Protein AF-A0A0D3IXL4-F1 (afdb_monomer_lite)

Foldseek 3Di:
DDDDDPPQPPDDDDPVVCVVDPAPDDCSVCVVSVHHDDDVVVVVVVVVVVVVVVVVVVVVVVVVVVVVVVVVVVVDVVCDPPVPPDDPVVVVVVPDDPDDDDPPDDDDPPPPPPDPPPDPPDPPPPDDDPVVVVVVVVVVVVVVVVVVVVPPDPAPPPDDDDDPVVVVVVVVVVVVVVVVVCVVPDPPPPPDPPPDD

Radius of gyration: 43.75 Å; chains: 1; bounding box: 107×46×116 Å

Organism: Emiliania huxleyi (strain CCMP1516) (NCBI:txid280463)

pLDDT: mean 76.92, std 14.67, range [46.03, 97.19]

Secondary structure (DSSP, 8-state):
-PPP-------PPPHHHHHHS---SHHHHHHHTTPPPP-HHHHHHHHHHHHHHHHHHHHHHHHHHHHHHHHHHHHHHHHTTTTT---HHHHHHHTS-------------------S--PPPPPPTTPPPHHHHHHHHHHHHHHHHHHHHHSPPSS-TT--PPPHHHHHHHHHHHHHHHHHHHHHS-S----------

Structure (mmCIF, N/CA/C/O backbone):
data_AF-A0A0D3IXL4-F1
#
_entry.id   AF-A0A0D3IXL4-F1
#
loop_
_atom_site.group_PDB
_atom_site.id
_atom_site.type_symbol
_atom_site.label_atom_id
_atom_site.label_alt_id
_atom_site.label_comp_id
_atom_site.label_asym_id
_atom_site.label_entity_id
_atom_site.label_seq_id
_atom_site.pdbx_PDB_ins_code
_atom_site.Cartn_x
_atom_site.Cartn_y
_atom_site.Cartn_z
_atom_site.occupancy
_atom_site.B_iso_or_equiv
_atom_site.auth_seq_id
_atom_site.auth_comp_id
_atom_site.auth_asym_id
_atom_site.auth_atom_id
_atom_site.pdbx_PDB_model_num
ATOM 1 N N . MET A 1 1 ? -9.742 -15.040 -13.542 1.00 46.03 1 MET A N 1
ATOM 2 C CA . MET A 1 1 ? -9.905 -14.438 -14.883 1.00 46.03 1 MET A CA 1
ATOM 3 C C . MET A 1 1 ? -8.564 -13.855 -15.311 1.00 46.03 1 MET A C 1
ATOM 5 O O . MET A 1 1 ? -8.148 -12.876 -14.697 1.00 46.03 1 MET A O 1
ATOM 9 N N . PRO A 1 2 ? -7.840 -14.464 -16.263 1.00 52.09 2 PRO A N 1
ATOM 10 C CA . PRO A 1 2 ? -6.589 -13.895 -16.757 1.00 52.09 2 PRO A CA 1
ATOM 11 C C . PRO A 1 2 ? -6.892 -12.631 -17.578 1.00 52.09 2 PRO A C 1
ATOM 13 O O . PRO A 1 2 ? -7.763 -12.638 -18.445 1.00 52.09 2 PRO A O 1
ATOM 16 N N . ARG A 1 3 ? -6.217 -11.517 -17.266 1.00 50.81 3 ARG A N 1
ATOM 17 C CA . ARG A 1 3 ? -6.316 -10.267 -18.036 1.00 50.81 3 ARG A CA 1
ATOM 18 C C . ARG A 1 3 ? -5.646 -10.473 -19.394 1.00 50.81 3 ARG A C 1
ATOM 20 O O . ARG A 1 3 ? -4.463 -10.793 -19.438 1.00 50.81 3 ARG A O 1
ATOM 27 N N . ALA A 1 4 ? -6.394 -10.266 -20.475 1.00 51.97 4 ALA A N 1
ATOM 28 C CA . ALA A 1 4 ? -5.860 -10.259 -21.831 1.00 51.97 4 ALA A CA 1
ATOM 29 C C . ALA A 1 4 ? -4.742 -9.208 -21.953 1.00 51.97 4 ALA A C 1
ATOM 31 O O . ALA A 1 4 ? -4.947 -8.035 -21.631 1.00 51.97 4 ALA A O 1
ATOM 32 N N . ALA A 1 5 ? -3.558 -9.638 -22.390 1.00 52.84 5 ALA A N 1
ATOM 33 C CA . ALA A 1 5 ? -2.452 -8.751 -22.717 1.00 52.84 5 ALA A CA 1
ATOM 34 C C . ALA A 1 5 ? -2.815 -7.974 -23.990 1.00 52.84 5 ALA A C 1
ATOM 36 O O . ALA A 1 5 ? -2.829 -8.526 -25.087 1.00 52.84 5 ALA A O 1
ATOM 37 N N . VAL A 1 6 ? -3.160 -6.696 -23.836 1.00 57.69 6 VAL A N 1
ATOM 38 C CA . VAL A 1 6 ? -3.391 -5.791 -24.966 1.00 57.69 6 VAL A CA 1
ATOM 39 C C . VAL A 1 6 ? -2.024 -5.437 -25.550 1.00 57.69 6 VAL A C 1
ATOM 41 O O . VAL A 1 6 ? -1.299 -4.620 -24.984 1.00 57.69 6 VAL A O 1
ATOM 44 N N . SER A 1 7 ? -1.648 -6.074 -26.659 1.00 54.53 7 SER A N 1
ATOM 45 C CA . SER A 1 7 ? -0.479 -5.688 -27.450 1.00 54.53 7 SER A CA 1
ATOM 46 C C . SER A 1 7 ? -0.775 -4.363 -28.156 1.00 54.53 7 SER A C 1
ATOM 48 O O . SER A 1 7 ? -1.512 -4.326 -29.141 1.00 54.53 7 SER A O 1
ATOM 50 N N . VAL A 1 8 ? -0.241 -3.260 -27.633 1.00 61.16 8 VAL A N 1
ATOM 51 C CA . VAL A 1 8 ? -0.328 -1.947 -28.285 1.00 61.16 8 VAL A CA 1
ATOM 52 C C . VAL A 1 8 ? 0.747 -1.883 -29.380 1.00 61.16 8 VAL A C 1
ATOM 54 O O . VAL A 1 8 ? 1.924 -2.049 -29.054 1.00 61.16 8 VAL A O 1
ATOM 57 N N . PRO A 1 9 ? 0.401 -1.647 -30.660 1.00 49.78 9 PRO A N 1
ATOM 58 C CA . PRO A 1 9 ? 1.399 -1.461 -31.707 1.00 49.78 9 PRO A CA 1
ATOM 59 C C . PRO A 1 9 ? 2.135 -0.135 -31.476 1.00 49.78 9 PRO A C 1
ATOM 61 O O . PRO A 1 9 ? 1.541 0.943 -31.508 1.00 49.78 9 PRO A O 1
ATOM 64 N N . ALA A 1 10 ? 3.440 -0.208 -31.220 1.00 57.91 10 ALA A N 1
ATOM 65 C CA . ALA A 1 10 ? 4.290 0.957 -31.007 1.00 57.91 10 ALA A CA 1
ATOM 66 C C . ALA A 1 10 ? 4.659 1.626 -32.344 1.00 57.91 10 ALA A C 1
ATOM 68 O O . ALA A 1 10 ? 5.799 1.557 -32.792 1.00 57.91 10 ALA A O 1
ATOM 69 N N . SER A 1 11 ? 3.696 2.295 -32.983 1.00 65.56 11 SER A N 1
ATOM 70 C CA . SER A 1 11 ? 3.993 3.280 -34.028 1.00 65.56 11 SER A CA 1
ATOM 71 C C . SER A 1 11 ? 4.287 4.617 -33.351 1.00 65.56 11 SER A C 1
ATOM 73 O O . SER A 1 11 ? 3.383 5.246 -32.799 1.00 65.56 11 SER A O 1
ATOM 75 N N . ARG A 1 12 ? 5.554 5.048 -33.341 1.00 63.22 12 ARG A N 1
ATOM 76 C CA . ARG A 1 12 ? 5.919 6.391 -32.862 1.00 63.22 12 ARG A CA 1
ATOM 77 C C . ARG A 1 12 ? 5.308 7.443 -33.806 1.00 63.22 12 ARG A C 1
ATOM 79 O O . ARG A 1 12 ? 5.353 7.230 -35.019 1.00 63.22 12 ARG A O 1
ATOM 86 N N . PRO A 1 13 ? 4.713 8.537 -33.294 1.00 63.00 13 PRO A N 1
ATOM 87 C CA . PRO A 1 13 ? 4.204 9.606 -34.149 1.00 63.00 13 PRO A CA 1
ATOM 88 C C . PRO A 1 13 ? 5.361 10.275 -34.902 1.00 63.00 13 PRO A C 1
ATOM 90 O O . PRO A 1 13 ? 6.489 10.319 -34.412 1.00 63.00 13 PRO A O 1
ATOM 93 N N . SER A 1 14 ? 5.092 10.778 -36.107 1.00 72.69 14 SER A N 1
ATOM 94 C CA . SER A 1 14 ? 6.103 11.503 -36.877 1.00 72.69 14 SER A CA 1
ATOM 95 C C . SER A 1 14 ? 6.484 12.802 -36.158 1.00 72.69 14 SER A C 1
ATOM 97 O O . SER A 1 14 ? 5.644 13.451 -35.533 1.00 72.69 14 SER A O 1
ATOM 99 N N . THR A 1 15 ? 7.746 13.218 -36.271 1.00 75.38 15 THR A N 1
ATOM 100 C CA . THR A 1 15 ? 8.293 14.430 -35.628 1.00 75.38 15 THR A CA 1
ATOM 101 C C . THR A 1 15 ? 7.484 15.694 -35.958 1.00 75.38 15 THR A C 1
ATOM 103 O O . THR A 1 15 ? 7.353 16.595 -35.134 1.00 75.38 15 THR A O 1
ATOM 106 N N . ALA A 1 16 ? 6.859 15.743 -37.140 1.00 73.56 16 ALA A N 1
ATOM 107 C CA . ALA A 1 16 ? 5.961 16.827 -37.541 1.00 73.56 16 ALA A CA 1
ATOM 108 C C . ALA A 1 16 ? 4.680 16.895 -36.685 1.00 73.56 16 ALA A C 1
ATOM 110 O O . ALA A 1 16 ? 4.184 17.975 -36.377 1.00 73.56 16 ALA A O 1
ATOM 111 N N . GLN A 1 17 ? 4.151 15.748 -36.262 1.00 71.50 17 GLN A N 1
ATOM 112 C CA . GLN A 1 17 ? 2.925 15.656 -35.470 1.00 71.50 17 GLN A CA 1
ATOM 113 C C . GLN A 1 17 ? 3.146 16.084 -34.011 1.00 71.50 17 GLN A C 1
ATOM 115 O O . GLN A 1 17 ? 2.238 16.629 -33.381 1.00 71.50 17 GLN A O 1
ATOM 120 N N . GLU A 1 18 ? 4.361 15.889 -33.491 1.00 78.94 18 GLU A N 1
ATOM 121 C CA . GLU A 1 18 ? 4.779 16.374 -32.169 1.00 78.94 18 GLU A CA 1
ATOM 122 C C . GLU A 1 18 ? 4.921 17.901 -32.122 1.00 78.94 18 GLU A C 1
ATOM 124 O O . GLU A 1 18 ? 4.600 18.511 -31.103 1.00 78.94 18 GLU A O 1
ATOM 129 N N . LEU A 1 19 ? 5.334 18.521 -33.232 1.00 79.25 19 LEU A N 1
ATOM 130 C CA . LEU A 1 19 ? 5.440 19.977 -33.361 1.00 79.25 19 LEU A CA 1
ATOM 131 C C . LEU A 1 19 ? 4.068 20.658 -33.469 1.00 79.25 19 LEU A C 1
ATOM 133 O O . LEU A 1 19 ? 3.862 21.713 -32.875 1.00 79.25 19 LEU A O 1
ATOM 137 N N . ILE A 1 20 ? 3.122 20.056 -34.199 1.00 83.69 20 ILE A N 1
ATOM 138 C CA . ILE A 1 20 ? 1.768 20.613 -34.392 1.00 83.69 20 ILE A CA 1
ATOM 139 C C . ILE A 1 20 ? 0.922 20.466 -33.121 1.00 83.69 20 ILE A C 1
ATOM 141 O O . ILE A 1 20 ? 0.133 21.349 -32.786 1.00 83.69 20 ILE A O 1
ATOM 145 N N . TYR A 1 21 ? 1.102 19.366 -32.389 1.00 79.62 21 TYR A N 1
ATOM 146 C CA . TYR A 1 21 ? 0.447 19.143 -31.109 1.00 79.62 21 TYR A CA 1
ATOM 147 C C . TYR A 1 21 ? 1.516 18.790 -30.071 1.00 79.62 21 TYR A C 1
ATOM 149 O O . TYR A 1 21 ? 1.865 17.616 -29.939 1.00 79.62 21 TYR A O 1
ATOM 157 N N . PRO A 1 22 ? 2.019 19.735 -29.270 1.00 83.31 22 PRO A N 1
ATOM 158 C CA . PRO A 1 22 ? 2.878 19.397 -28.139 1.00 83.31 22 PRO A CA 1
ATOM 159 C C . PRO A 1 22 ? 2.073 18.673 -27.043 1.00 83.31 22 PRO A C 1
ATOM 161 O O . PRO A 1 22 ? 0.889 18.941 -26.841 1.00 83.31 22 PRO A O 1
ATOM 164 N N . THR A 1 23 ? 2.671 17.691 -26.360 1.00 85.19 23 THR A N 1
ATOM 165 C CA . THR A 1 23 ? 2.050 17.050 -25.182 1.00 85.19 23 THR A CA 1
ATOM 166 C C . THR A 1 23 ? 2.327 17.864 -23.930 1.00 85.19 23 THR A C 1
ATOM 168 O O . THR A 1 23 ? 3.490 18.108 -23.606 1.00 85.19 23 THR A O 1
ATOM 171 N N . HIS A 1 24 ? 1.296 18.183 -23.151 1.00 82.69 24 HIS A N 1
ATOM 172 C CA . HIS A 1 24 ? 1.450 18.836 -21.856 1.00 82.69 24 HIS A CA 1
ATOM 173 C C . HIS A 1 24 ? 1.465 17.775 -20.745 1.00 82.69 24 HIS A C 1
ATOM 175 O O . HIS A 1 24 ? 0.537 17.609 -19.954 1.00 82.69 24 HIS A O 1
ATOM 181 N N . GLY A 1 25 ? 2.561 17.012 -20.707 1.00 86.25 25 GLY A N 1
ATOM 182 C CA . GLY A 1 25 ? 2.857 16.040 -19.655 1.00 86.25 25 GLY A CA 1
ATOM 183 C C . GLY A 1 25 ? 2.372 14.608 -19.912 1.00 86.25 25 GLY A C 1
ATOM 184 O O . GLY A 1 25 ? 1.773 14.269 -20.932 1.00 86.25 25 GLY A O 1
ATOM 185 N N . CYS A 1 26 ? 2.646 13.727 -18.947 1.00 81.62 26 CYS A N 1
ATOM 186 C CA . CYS A 1 26 ? 2.542 12.273 -19.119 1.00 81.62 26 CYS A CA 1
ATOM 187 C C . CYS A 1 26 ? 1.110 11.779 -19.394 1.00 81.62 26 CYS A C 1
ATOM 189 O O . CYS A 1 26 ? 0.916 10.769 -20.068 1.00 81.62 26 CYS A O 1
ATOM 191 N N . ARG A 1 27 ? 0.087 12.487 -18.892 1.00 83.69 27 ARG A N 1
ATOM 192 C CA . ARG A 1 27 ? -1.325 12.135 -19.136 1.00 83.69 27 ARG A CA 1
ATOM 193 C C . ARG A 1 27 ? -1.711 12.336 -20.603 1.00 83.69 27 ARG A C 1
ATOM 195 O O . ARG A 1 27 ? -2.553 11.595 -21.101 1.00 83.69 27 ARG A O 1
ATOM 202 N N . ASP A 1 28 ? -1.101 13.295 -21.291 1.00 86.31 28 ASP A N 1
ATOM 203 C CA . ASP A 1 28 ? -1.360 13.562 -22.709 1.00 86.31 28 ASP A CA 1
ATOM 204 C C . ASP A 1 28 ? -0.697 12.526 -23.601 1.00 86.31 28 ASP A C 1
ATOM 206 O O . ASP A 1 28 ? -1.315 12.055 -24.553 1.00 86.31 28 ASP A O 1
ATOM 210 N N . VAL A 1 29 ? 0.512 12.101 -23.229 1.00 85.12 29 VAL A N 1
ATOM 211 C CA . VAL A 1 29 ? 1.214 10.984 -23.869 1.00 85.12 29 VAL A CA 1
ATOM 212 C C . VAL A 1 29 ? 0.356 9.716 -23.790 1.00 85.12 29 VAL A C 1
ATOM 214 O O . VAL A 1 29 ? 0.068 9.098 -24.811 1.00 85.12 29 VAL A O 1
ATOM 217 N N . LEU A 1 30 ? -0.166 9.380 -22.603 1.00 85.12 30 LEU A N 1
ATOM 218 C CA . LEU A 1 30 ? -1.063 8.230 -22.425 1.00 85.12 30 LEU A CA 1
ATOM 219 C C . LEU A 1 30 ? -2.330 8.340 -23.285 1.00 85.12 30 LEU A C 1
ATOM 221 O O . LEU A 1 30 ? -2.682 7.380 -23.968 1.00 85.12 30 LEU A O 1
ATOM 225 N N . ARG A 1 31 ? -2.977 9.516 -23.311 1.00 86.88 31 ARG A N 1
ATOM 226 C CA . ARG A 1 31 ? -4.171 9.756 -24.139 1.00 86.88 31 ARG A CA 1
ATOM 227 C C . ARG A 1 31 ? -3.896 9.567 -25.631 1.00 86.88 31 ARG A C 1
ATOM 229 O O . ARG A 1 31 ? -4.727 8.977 -26.313 1.00 86.88 31 ARG A O 1
ATOM 236 N N . ARG A 1 32 ? -2.737 10.013 -26.127 1.00 84.31 32 ARG A N 1
ATOM 237 C CA . ARG A 1 32 ? -2.321 9.812 -27.528 1.00 84.31 32 ARG A CA 1
ATOM 238 C C . ARG A 1 32 ? -2.085 8.354 -27.875 1.00 84.31 32 ARG A C 1
ATOM 240 O O . ARG A 1 32 ? -2.456 7.928 -28.960 1.00 84.31 32 ARG A O 1
ATOM 247 N N . HIS A 1 33 ? -1.549 7.580 -26.938 1.00 83.69 33 HIS A N 1
ATOM 248 C CA . HIS A 1 33 ? -1.428 6.129 -27.082 1.00 83.69 33 HIS A CA 1
ATOM 249 C C . HIS A 1 33 ? -2.765 5.384 -26.903 1.00 83.69 33 HIS A C 1
ATOM 251 O O . HIS A 1 33 ? -2.777 4.158 -26.832 1.00 83.69 33 HIS A O 1
ATOM 257 N N . GLY A 1 34 ? -3.896 6.095 -26.796 1.00 85.44 34 GLY A N 1
ATOM 258 C CA . GLY A 1 34 ? -5.218 5.500 -26.587 1.00 85.44 34 GLY A CA 1
ATOM 259 C C . GLY A 1 34 ? -5.434 4.948 -25.174 1.00 85.44 34 GLY A C 1
ATOM 260 O O . GLY A 1 34 ? -6.455 4.317 -24.898 1.00 85.44 34 GLY A O 1
ATOM 261 N N . ILE A 1 35 ? -4.501 5.196 -24.253 1.00 85.50 35 ILE A N 1
ATOM 262 C CA . ILE A 1 35 ? -4.560 4.727 -22.871 1.00 85.50 35 ILE A CA 1
ATOM 263 C C . ILE A 1 35 ? -5.264 5.787 -22.027 1.00 85.50 35 ILE A C 1
ATOM 265 O O . ILE A 1 35 ? -4.821 6.931 -21.912 1.00 85.50 35 ILE A O 1
ATOM 269 N N . LYS A 1 36 ? -6.369 5.404 -21.384 1.00 87.62 36 LYS A N 1
ATOM 270 C CA . LYS A 1 36 ? -7.086 6.285 -20.454 1.00 87.62 36 LYS A CA 1
ATOM 271 C C . LYS A 1 36 ? -6.235 6.501 -19.193 1.00 87.62 36 LYS A C 1
ATOM 273 O O . LYS A 1 36 ? -5.966 5.522 -18.493 1.00 87.62 36 LYS A O 1
ATOM 278 N N . PRO A 1 37 ? -5.825 7.744 -18.864 1.00 89.25 37 PRO A N 1
ATOM 279 C CA . PRO A 1 37 ? -5.061 8.010 -17.652 1.00 89.25 37 PRO A CA 1
ATOM 280 C C . PRO A 1 37 ? -5.861 7.616 -16.414 1.00 89.25 37 PRO A C 1
ATOM 282 O O . PRO A 1 37 ? -7.048 7.926 -16.302 1.00 89.25 37 PRO A O 1
ATOM 285 N N . HIS A 1 38 ? -5.201 6.955 -15.473 1.00 87.44 38 HIS A N 1
ATOM 286 C CA . HIS A 1 38 ? -5.849 6.476 -14.264 1.00 87.44 38 HIS A CA 1
ATOM 287 C C . HIS A 1 38 ? -6.284 7.640 -13.349 1.00 87.44 38 HIS A C 1
ATOM 289 O O . HIS A 1 38 ? -5.574 8.644 -13.193 1.00 87.44 38 HIS A O 1
ATOM 295 N N . ASP A 1 39 ? -7.483 7.530 -12.773 1.00 90.25 39 ASP A N 1
ATOM 296 C CA . ASP A 1 39 ? -8.093 8.553 -11.919 1.00 90.25 39 ASP A CA 1
ATOM 297 C C . ASP A 1 39 ? -7.974 8.168 -10.441 1.00 90.25 39 ASP A C 1
ATOM 299 O O . ASP A 1 39 ? -8.875 7.582 -9.839 1.00 90.25 39 ASP A O 1
ATO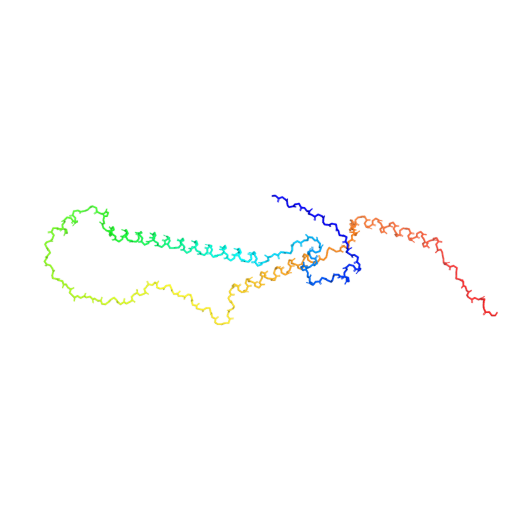M 303 N N . HIS A 1 40 ? -6.849 8.552 -9.844 1.00 89.75 40 HIS A N 1
ATOM 304 C CA . HIS A 1 40 ? -6.593 8.335 -8.424 1.00 89.75 40 HIS A CA 1
ATOM 305 C C . HIS A 1 40 ? -7.600 9.057 -7.515 1.00 89.75 40 HIS A C 1
ATOM 307 O O . HIS A 1 40 ? -7.859 8.593 -6.410 1.00 89.75 40 HIS A O 1
ATOM 313 N N . ALA A 1 41 ? -8.208 10.169 -7.947 1.00 90.12 41 ALA A N 1
ATOM 314 C CA . ALA A 1 41 ? -9.183 10.888 -7.128 1.00 90.12 41 ALA A CA 1
ATOM 315 C C . ALA A 1 41 ? -10.495 10.102 -6.998 1.00 90.12 41 ALA A C 1
ATOM 317 O O . ALA A 1 41 ? -11.174 10.168 -5.969 1.00 90.12 41 ALA A O 1
ATOM 318 N N . ARG A 1 42 ? -10.872 9.337 -8.027 1.00 92.12 42 ARG A N 1
ATOM 319 C CA . ARG A 1 42 ? -11.991 8.393 -7.944 1.00 92.12 42 ARG A CA 1
ATOM 320 C C . ARG A 1 42 ? -11.688 7.250 -6.978 1.00 92.12 42 ARG A C 1
ATOM 322 O O . ARG A 1 42 ? -12.523 6.968 -6.120 1.00 92.12 42 ARG A O 1
ATOM 329 N N . ASP A 1 43 ? -10.510 6.648 -7.073 1.00 92.12 43 ASP A N 1
ATOM 330 C CA . ASP A 1 43 ? -10.140 5.509 -6.227 1.00 92.12 43 ASP A CA 1
ATOM 331 C C . ASP A 1 43 ? -9.940 5.912 -4.765 1.00 92.12 43 ASP A C 1
ATOM 333 O O . ASP A 1 43 ? -10.463 5.251 -3.871 1.00 92.12 43 ASP A O 1
ATOM 337 N N . ASN A 1 44 ? -9.328 7.069 -4.511 1.00 93.50 44 ASN A N 1
ATOM 338 C CA . ASN A 1 44 ? -9.206 7.628 -3.166 1.00 93.50 44 ASN A CA 1
ATOM 339 C C . ASN A 1 44 ? -10.581 7.857 -2.525 1.00 93.50 44 ASN A C 1
ATOM 341 O O . ASN A 1 44 ? -10.787 7.510 -1.366 1.00 93.50 44 ASN A O 1
ATOM 345 N N . ARG A 1 45 ? -11.556 8.391 -3.277 1.00 96.56 45 ARG A N 1
ATOM 346 C CA . ARG A 1 45 ? -12.933 8.567 -2.781 1.00 96.56 45 ARG A CA 1
ATOM 347 C C . ARG A 1 45 ? -13.602 7.238 -2.440 1.00 96.56 45 ARG A C 1
ATOM 349 O O . ARG A 1 45 ? -14.335 7.178 -1.457 1.00 96.56 45 ARG A O 1
ATOM 356 N N . ARG A 1 46 ? -13.374 6.186 -3.232 1.00 95.19 46 ARG A N 1
ATOM 357 C CA . ARG A 1 46 ? -13.900 4.842 -2.938 1.00 95.19 46 ARG A CA 1
ATOM 358 C C . ARG A 1 46 ? -13.275 4.275 -1.671 1.00 95.19 46 ARG A C 1
ATOM 360 O O . ARG A 1 46 ? -14.003 3.898 -0.763 1.00 95.19 46 ARG A O 1
ATOM 367 N N . HIS A 1 47 ? -11.953 4.335 -1.577 1.00 93.38 47 HIS A N 1
ATOM 368 C CA . HIS A 1 47 ? -11.212 3.847 -0.423 1.00 93.38 47 HIS A CA 1
ATOM 369 C C . HIS A 1 47 ? -11.611 4.565 0.877 1.00 93.38 47 HIS A C 1
ATOM 371 O O . HIS A 1 47 ? -11.819 3.931 1.907 1.00 93.38 47 HIS A O 1
ATOM 377 N N . ILE A 1 48 ? -11.800 5.889 0.835 1.00 93.94 48 ILE A N 1
ATOM 378 C CA . ILE A 1 48 ? -12.270 6.658 1.998 1.00 93.94 48 ILE A CA 1
ATOM 379 C C . ILE A 1 48 ? -13.671 6.206 2.431 1.00 93.94 48 ILE A C 1
ATOM 381 O O . ILE A 1 48 ? -13.906 6.042 3.626 1.00 93.94 48 ILE A O 1
ATOM 385 N N . LYS A 1 49 ? -14.593 5.979 1.487 1.00 97.19 49 LYS A N 1
ATOM 386 C CA . LYS A 1 49 ? -15.940 5.479 1.804 1.00 97.19 49 LYS A CA 1
ATOM 387 C C . LYS A 1 49 ? -15.897 4.090 2.438 1.00 97.19 49 LYS A C 1
ATOM 389 O O . LYS A 1 49 ? -16.578 3.865 3.431 1.00 97.19 49 LYS A O 1
ATOM 394 N N . GLU A 1 50 ? -15.076 3.193 1.901 1.00 96.50 50 GLU A N 1
ATOM 395 C CA . GLU A 1 50 ? -14.888 1.841 2.442 1.00 96.50 50 GLU A CA 1
ATOM 396 C C . GLU A 1 50 ? -14.333 1.887 3.873 1.00 96.50 50 GLU A C 1
ATOM 398 O O . GLU A 1 50 ? -14.857 1.219 4.762 1.00 96.50 50 GLU A O 1
ATOM 403 N N . LEU A 1 51 ? -13.341 2.741 4.138 1.00 95.12 51 LEU A N 1
ATOM 404 C CA . LEU A 1 51 ? -12.818 2.945 5.492 1.00 95.12 51 LEU A CA 1
ATOM 405 C C . LEU A 1 51 ? -13.871 3.516 6.446 1.00 95.12 51 LEU A C 1
ATOM 407 O O . LEU A 1 51 ? -13.981 3.061 7.584 1.00 95.12 51 LEU A O 1
ATOM 411 N N . GLN A 1 52 ? -14.656 4.499 6.002 1.00 95.94 52 GLN A N 1
ATOM 412 C CA . GLN A 1 52 ? -15.740 5.065 6.808 1.00 95.94 52 GLN A CA 1
ATOM 413 C C . GLN A 1 52 ? -16.791 4.008 7.148 1.00 95.94 52 GLN A C 1
ATOM 415 O O . GLN A 1 52 ? -17.216 3.931 8.300 1.00 95.94 52 GLN A O 1
ATOM 420 N N . GLN A 1 53 ? -17.143 3.159 6.181 1.00 96.69 53 GLN A N 1
ATOM 421 C CA . GLN A 1 53 ? -18.070 2.052 6.375 1.00 96.69 53 GLN A CA 1
ATOM 422 C C . GLN A 1 53 ? -17.525 1.024 7.378 1.00 96.69 53 GLN A C 1
ATOM 424 O O . GLN A 1 53 ? -18.216 0.665 8.330 1.00 96.69 53 GLN A O 1
ATOM 429 N N . GLN A 1 54 ? -16.258 0.624 7.253 1.00 93.75 54 GLN A N 1
ATOM 430 C CA . GLN A 1 54 ? -15.628 -0.287 8.214 1.00 93.75 54 GLN A CA 1
ATOM 431 C C . GLN A 1 54 ? -15.585 0.305 9.628 1.00 93.75 54 GLN A C 1
ATOM 433 O O . GLN A 1 54 ? -15.791 -0.404 10.614 1.00 93.75 54 GLN A O 1
ATOM 438 N N . VAL A 1 55 ? -15.332 1.610 9.757 1.00 96.69 55 VAL A N 1
ATOM 439 C CA . VAL A 1 55 ? -15.367 2.295 11.055 1.00 96.69 55 VAL A CA 1
ATOM 440 C C . VAL A 1 55 ? -16.786 2.321 11.620 1.00 96.69 55 VAL A C 1
ATOM 442 O O . VAL A 1 55 ? -16.950 2.066 12.814 1.00 96.69 55 VAL A O 1
ATOM 445 N N . SER A 1 56 ? -17.809 2.596 10.803 1.00 95.06 56 SER A N 1
ATOM 446 C CA . SER A 1 56 ? -19.200 2.572 11.268 1.00 95.06 56 SER A CA 1
ATOM 447 C C . SER A 1 56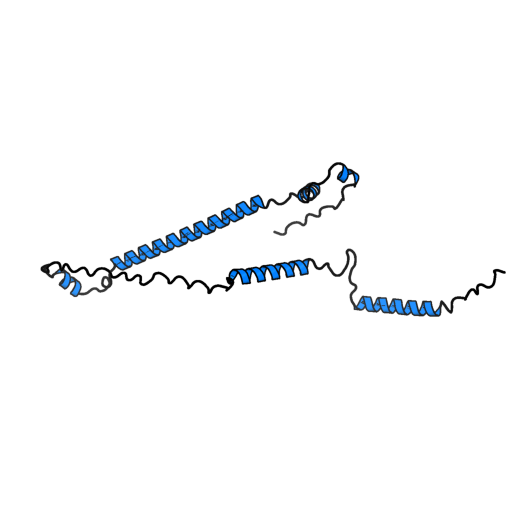 ? -19.642 1.173 11.685 1.00 95.06 56 SER A C 1
ATOM 449 O O . SER A 1 56 ? -20.261 1.027 12.733 1.00 95.06 56 SER A O 1
ATOM 451 N N . GLU A 1 57 ? -19.259 0.142 10.934 1.00 94.31 57 GLU A N 1
ATOM 452 C CA . GLU A 1 57 ? -19.572 -1.254 11.250 1.00 94.31 57 GLU A CA 1
ATOM 453 C C . GLU A 1 57 ? -18.880 -1.696 12.542 1.00 94.31 57 GLU A C 1
ATOM 455 O O . GLU A 1 57 ? -19.514 -2.289 13.412 1.00 94.31 57 GLU A O 1
ATOM 460 N N . ARG A 1 58 ? -17.603 -1.336 12.731 1.00 93.75 58 ARG A N 1
ATOM 461 C CA . ARG A 1 58 ? -16.881 -1.603 13.985 1.00 93.75 58 ARG A CA 1
ATOM 462 C C . ARG A 1 58 ? -17.512 -0.897 15.181 1.00 93.75 58 ARG A C 1
ATOM 464 O O . ARG A 1 58 ? -17.589 -1.495 16.251 1.00 93.75 58 ARG A O 1
ATOM 471 N N . LYS A 1 59 ? -17.967 0.350 15.017 1.00 93.94 59 LYS A N 1
ATOM 472 C CA . LYS A 1 59 ? -18.678 1.083 16.075 1.00 93.94 59 LYS A CA 1
ATOM 473 C C . LYS A 1 59 ? -20.021 0.432 16.397 1.00 93.94 59 LYS A C 1
ATOM 475 O O . LYS A 1 59 ? -20.269 0.145 17.560 1.00 93.94 59 LYS A O 1
ATOM 480 N N . ALA A 1 60 ? -20.824 0.112 15.384 1.00 93.69 60 ALA A N 1
ATOM 481 C CA . ALA A 1 60 ? -22.109 -0.558 15.566 1.00 93.69 60 ALA A CA 1
ATOM 482 C C . ALA A 1 60 ? -21.953 -1.938 16.227 1.00 93.69 60 ALA A C 1
ATOM 484 O O . ALA A 1 60 ? -22.714 -2.286 17.126 1.00 93.69 60 ALA A O 1
ATOM 485 N N . ALA A 1 61 ? -20.931 -2.710 15.843 1.00 91.62 61 ALA A N 1
ATOM 486 C CA . ALA A 1 61 ? -20.613 -3.983 16.483 1.00 91.62 61 ALA A CA 1
ATOM 487 C C . ALA A 1 61 ? -20.205 -3.796 17.953 1.00 91.62 61 ALA A C 1
ATOM 489 O O . ALA A 1 61 ? -20.693 -4.520 18.818 1.00 91.62 61 ALA A O 1
ATOM 490 N N . ALA A 1 62 ? -19.362 -2.805 18.256 1.00 91.69 62 ALA A N 1
ATOM 491 C CA . ALA A 1 62 ? -18.970 -2.493 19.628 1.00 91.69 62 ALA A CA 1
ATOM 492 C C . ALA A 1 62 ? -20.165 -2.036 20.486 1.00 91.69 62 ALA A C 1
ATOM 494 O O . ALA A 1 62 ? -20.282 -2.449 21.638 1.00 91.69 62 ALA A O 1
ATOM 495 N N . GLU A 1 63 ? -21.075 -1.235 19.929 1.00 89.00 63 GLU A N 1
ATOM 496 C CA . GLU A 1 63 ? -22.306 -0.798 20.597 1.00 89.00 63 GLU A CA 1
ATOM 497 C C . GLU A 1 63 ? -23.279 -1.961 20.826 1.00 89.00 63 GLU A C 1
ATOM 499 O O . GLU A 1 63 ? -23.842 -2.082 21.913 1.00 89.00 63 GLU A O 1
ATOM 504 N N . ALA A 1 64 ? -23.433 -2.866 19.855 1.00 90.19 64 ALA A N 1
ATOM 505 C CA . ALA A 1 64 ? -24.251 -4.067 20.006 1.00 90.19 64 ALA A CA 1
ATOM 506 C C . ALA A 1 64 ? -23.684 -5.016 21.073 1.00 90.19 64 ALA A C 1
ATOM 508 O O . ALA A 1 64 ? -24.434 -5.545 21.896 1.00 90.19 64 ALA A O 1
ATOM 509 N N . GLU A 1 65 ? -22.365 -5.212 21.104 1.00 87.38 65 GLU A N 1
ATOM 510 C CA . GLU A 1 65 ? -21.701 -5.992 22.152 1.00 87.38 65 GLU A CA 1
ATOM 511 C C . GLU A 1 65 ? -21.824 -5.315 23.525 1.00 87.38 65 GLU A C 1
ATOM 513 O O . GLU A 1 65 ? -22.136 -5.982 24.514 1.00 87.38 65 GLU A O 1
ATOM 51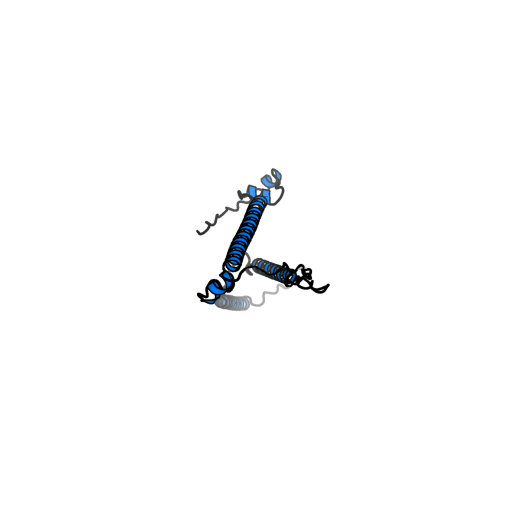8 N N . ALA A 1 66 ? -21.696 -3.987 23.600 1.00 88.62 66 ALA A N 1
ATOM 519 C CA . ALA A 1 66 ? -21.931 -3.233 24.829 1.00 88.62 66 ALA A CA 1
ATOM 520 C C . ALA A 1 66 ? -23.390 -3.345 25.309 1.00 88.62 66 ALA A C 1
ATOM 522 O O . ALA A 1 66 ? -23.628 -3.541 26.502 1.00 88.62 66 ALA A O 1
ATOM 523 N N . ALA A 1 67 ? -24.369 -3.297 24.401 1.00 90.25 67 ALA A N 1
ATOM 524 C CA . ALA A 1 67 ? -25.785 -3.463 24.723 1.00 90.25 67 ALA A CA 1
ATOM 525 C C . ALA A 1 67 ? -26.099 -4.880 25.234 1.00 90.25 67 ALA A C 1
ATOM 527 O O . ALA A 1 67 ? -26.811 -5.037 26.229 1.00 90.25 67 ALA A O 1
ATOM 528 N N . LYS A 1 68 ? -25.518 -5.919 24.617 1.00 88.88 68 LYS A N 1
ATOM 529 C CA . LYS A 1 68 ? -25.615 -7.308 25.103 1.00 88.88 68 LYS A CA 1
ATOM 530 C C . LYS A 1 68 ? -24.948 -7.484 26.469 1.00 88.88 68 LYS A C 1
ATOM 532 O O . LYS A 1 68 ? -25.488 -8.162 27.343 1.00 88.88 68 LYS A O 1
ATOM 537 N N . ALA A 1 69 ? -23.783 -6.875 26.684 1.00 89.50 69 ALA A N 1
ATOM 538 C CA . ALA A 1 69 ? -23.104 -6.903 27.975 1.00 89.50 69 ALA A CA 1
ATOM 539 C C . ALA A 1 69 ? -23.931 -6.192 29.061 1.00 89.50 69 ALA A C 1
ATOM 541 O O . ALA A 1 69 ? -24.066 -6.712 30.171 1.00 89.50 69 ALA A O 1
ATOM 542 N N . ALA A 1 70 ? -24.542 -5.050 28.732 1.00 88.50 70 ALA A N 1
ATOM 543 C CA . ALA A 1 70 ? -25.417 -4.305 29.630 1.00 88.50 70 ALA A CA 1
ATOM 544 C C . ALA A 1 70 ? -26.683 -5.096 29.991 1.00 88.50 70 ALA A C 1
ATOM 546 O O . ALA A 1 70 ? -27.026 -5.179 31.172 1.00 88.50 70 ALA A O 1
ATOM 547 N N . SER A 1 71 ? -27.339 -5.741 29.021 1.00 86.00 71 SER A N 1
ATOM 548 C CA . SER A 1 71 ? -28.533 -6.557 29.272 1.00 86.00 71 SER A CA 1
ATOM 549 C C . SER A 1 71 ? -28.209 -7.813 30.093 1.00 86.00 71 SER A C 1
ATOM 551 O O . SER A 1 71 ? -28.921 -8.130 31.047 1.00 86.00 71 SER A O 1
ATOM 553 N N . LYS A 1 72 ? -27.070 -8.471 29.830 1.00 86.75 72 LYS A N 1
ATOM 554 C CA . LYS A 1 72 ? -26.550 -9.576 30.656 1.00 86.75 72 LYS A CA 1
ATOM 555 C C . LYS A 1 72 ? -26.228 -9.131 32.085 1.00 86.75 72 LYS A C 1
ATOM 557 O O . LYS A 1 72 ? -26.540 -9.850 33.034 1.00 86.75 72 LYS A O 1
ATOM 562 N N . ALA A 1 73 ? -25.625 -7.955 32.261 1.00 83.81 73 ALA A N 1
ATOM 563 C CA . ALA A 1 73 ? -25.348 -7.391 33.580 1.00 83.81 73 ALA A CA 1
ATOM 564 C C . ALA A 1 73 ? -26.638 -7.015 34.331 1.00 83.81 73 ALA A C 1
ATOM 566 O O . ALA A 1 73 ? -26.734 -7.264 35.532 1.00 83.81 73 ALA A O 1
ATOM 567 N N . ALA A 1 74 ? -27.639 -6.458 33.642 1.00 84.12 74 ALA A N 1
ATOM 568 C CA . ALA A 1 74 ? -28.948 -6.152 34.217 1.00 84.12 74 ALA A CA 1
ATOM 569 C C . ALA A 1 74 ? -29.677 -7.427 34.666 1.00 84.12 74 ALA A C 1
ATOM 571 O O . ALA A 1 74 ? -30.155 -7.486 35.797 1.00 84.12 74 ALA A O 1
ATOM 572 N N . ARG A 1 75 ? -29.666 -8.481 33.837 1.00 82.88 75 ARG A N 1
ATOM 573 C CA . ARG A 1 75 ? -30.246 -9.786 34.180 1.00 82.88 75 ARG A CA 1
ATOM 574 C C . ARG A 1 75 ? -29.581 -10.408 35.410 1.00 82.88 75 ARG A C 1
ATOM 576 O O . ARG A 1 75 ? -30.279 -10.817 36.327 1.00 82.88 75 ARG A O 1
ATOM 583 N N . ARG A 1 76 ? -28.245 -10.378 35.495 1.00 80.50 76 ARG A N 1
ATOM 584 C CA . ARG A 1 76 ? -27.503 -10.847 36.683 1.00 80.50 76 ARG A CA 1
ATOM 585 C C . ARG A 1 76 ? -27.823 -10.053 37.954 1.00 80.50 76 ARG A C 1
ATOM 587 O O . ARG A 1 76 ? -27.829 -10.631 39.035 1.00 80.50 76 ARG A O 1
ATOM 594 N N . ARG A 1 77 ? -28.079 -8.742 37.845 1.00 78.62 77 ARG A N 1
ATOM 595 C CA . ARG A 1 77 ? -28.520 -7.925 38.991 1.00 78.62 77 ARG A CA 1
ATOM 596 C C . ARG A 1 77 ? -29.941 -8.274 39.430 1.00 78.62 77 ARG A C 1
ATOM 598 O O . ARG A 1 77 ? -30.181 -8.336 40.628 1.00 78.62 77 ARG A O 1
ATOM 605 N N . ALA A 1 78 ? -30.845 -8.506 38.479 1.00 74.94 78 ALA A N 1
ATOM 606 C CA . ALA A 1 78 ? -32.229 -8.883 38.760 1.00 74.94 78 ALA A CA 1
ATOM 607 C C . ALA A 1 78 ? -32.339 -10.292 39.361 1.00 74.94 78 ALA A C 1
ATOM 609 O O . ALA A 1 78 ? -33.130 -10.508 40.272 1.00 74.94 78 ALA A O 1
ATOM 610 N N . GLU A 1 79 ? -31.522 -11.237 38.888 1.00 75.44 79 GLU A N 1
ATOM 611 C CA . GLU A 1 79 ? -31.547 -12.618 39.372 1.00 75.44 79 GLU A CA 1
ATOM 612 C C . GLU A 1 79 ? -30.976 -12.755 40.794 1.00 75.44 79 GLU A C 1
ATOM 614 O O . GLU A 1 79 ? -31.345 -13.699 41.473 1.00 75.44 79 GLU A O 1
ATOM 619 N N . GLY A 1 80 ? -30.176 -11.814 41.313 1.00 70.62 80 GLY A N 1
ATOM 620 C CA . GLY A 1 80 ? -29.682 -11.839 42.700 1.00 70.62 80 GLY A CA 1
ATOM 621 C C . GLY A 1 80 ? -28.832 -13.077 43.057 1.00 70.62 80 GLY A C 1
ATOM 622 O O . GLY A 1 80 ? -28.945 -14.151 42.478 1.00 70.62 80 GLY A O 1
ATOM 623 N N . ALA A 1 81 ? -27.955 -12.972 44.057 1.00 69.44 81 ALA A N 1
ATOM 624 C CA . ALA A 1 81 ? -27.043 -14.074 44.412 1.00 69.44 81 ALA A CA 1
ATOM 625 C C . ALA A 1 81 ? -27.736 -15.328 45.005 1.00 69.44 81 ALA A C 1
ATOM 627 O O . ALA A 1 81 ? -27.072 -16.333 45.239 1.00 69.44 81 ALA A O 1
ATOM 628 N N . TYR A 1 82 ? -29.054 -15.280 45.242 1.00 61.84 82 TYR A N 1
ATOM 629 C CA . TYR A 1 82 ? -29.807 -16.302 45.979 1.00 61.84 82 TYR A CA 1
ATOM 630 C C . TYR A 1 82 ? -31.101 -16.775 45.289 1.00 61.84 82 TYR A C 1
ATOM 632 O O . TYR A 1 82 ? -31.847 -17.536 45.898 1.00 61.84 82 TYR A O 1
ATOM 640 N N . SER A 1 83 ? -31.392 -16.382 44.039 1.00 65.25 83 SER A N 1
ATOM 641 C CA . SER A 1 83 ? -32.627 -16.840 43.358 1.00 65.25 83 SER A CA 1
ATOM 642 C C . SER A 1 83 ? -32.662 -18.341 43.084 1.00 65.25 83 SER A C 1
ATOM 644 O O . SER A 1 83 ? -33.735 -18.935 43.068 1.00 65.25 83 SER A O 1
ATOM 646 N N . ALA A 1 84 ? -31.498 -18.960 42.885 1.00 65.81 84 ALA A N 1
ATOM 647 C CA . ALA A 1 84 ? -31.384 -20.373 42.540 1.00 65.81 84 ALA A CA 1
ATOM 648 C C . ALA A 1 84 ? -31.381 -21.316 43.756 1.00 65.81 84 ALA A C 1
ATOM 650 O O . ALA A 1 84 ? -31.300 -22.528 43.573 1.00 65.81 84 ALA A O 1
ATOM 651 N N . VAL A 1 85 ? -31.448 -20.796 44.989 1.00 63.38 85 VAL A N 1
ATOM 652 C CA . VAL A 1 85 ? -31.465 -21.624 46.204 1.00 63.38 85 VAL A CA 1
ATOM 653 C C . VAL A 1 85 ? -32.912 -21.775 46.687 1.00 63.38 85 VAL A C 1
ATOM 655 O O . VAL A 1 85 ? -33.425 -20.869 47.348 1.00 63.38 85 VAL A O 1
ATOM 658 N N . PRO A 1 86 ? -33.603 -22.899 46.417 1.00 67.62 86 PRO A N 1
ATOM 659 C CA . PRO A 1 86 ? -34.892 -23.158 47.040 1.00 67.62 86 PRO A CA 1
ATOM 660 C C . PRO A 1 86 ? -34.644 -23.469 48.519 1.00 67.62 86 PRO A C 1
ATOM 662 O O . PRO A 1 86 ? -34.112 -24.523 48.858 1.00 67.62 86 PRO A O 1
ATOM 665 N N . SER A 1 87 ? -34.978 -22.552 49.431 1.00 59.50 87 SER A N 1
ATOM 666 C CA . SER A 1 87 ? -34.853 -22.847 50.860 1.00 59.50 87 SER A CA 1
ATOM 667 C C . SER A 1 87 ? -35.957 -22.232 51.712 1.00 59.50 87 SER A C 1
ATOM 669 O O . SER A 1 87 ? -36.401 -21.102 51.517 1.00 59.50 87 SER A O 1
ATOM 671 N N . ARG A 1 88 ? -36.332 -23.003 52.736 1.00 56.56 88 ARG A N 1
ATOM 672 C CA . ARG A 1 88 ? -37.229 -22.694 53.864 1.00 56.56 88 ARG A CA 1
ATOM 673 C C . ARG A 1 88 ? -36.934 -21.338 54.544 1.00 56.56 88 ARG A C 1
ATOM 675 O O . ARG A 1 88 ? -37.805 -20.774 55.198 1.00 56.56 88 ARG A O 1
ATOM 682 N N . VAL A 1 89 ? -35.728 -20.802 54.345 1.00 57.34 89 VAL A N 1
ATOM 683 C CA . VAL A 1 89 ? -35.235 -19.516 54.863 1.00 57.34 89 VAL A CA 1
ATOM 684 C C . VAL A 1 89 ? -35.849 -18.316 54.126 1.00 57.34 89 VAL A C 1
ATOM 686 O O . VAL A 1 89 ? -36.117 -17.293 54.752 1.00 57.34 89 VAL A O 1
ATO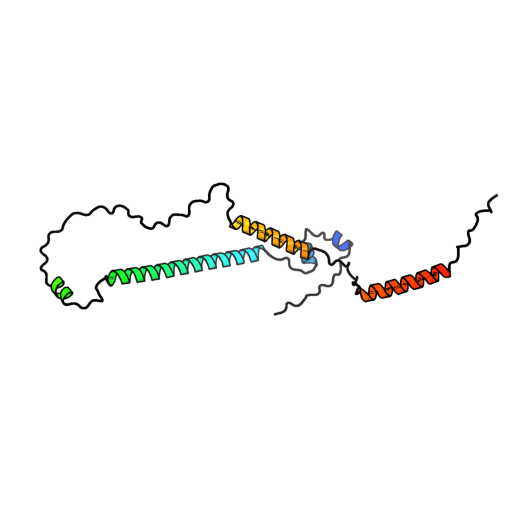M 689 N N . ALA A 1 90 ? -36.161 -18.440 52.829 1.00 64.50 90 ALA A N 1
ATOM 690 C CA . ALA A 1 90 ? -36.829 -17.378 52.067 1.00 64.50 90 ALA A CA 1
ATOM 691 C C . ALA A 1 90 ? -38.247 -17.091 52.604 1.00 64.50 90 ALA A C 1
ATOM 693 O O . ALA A 1 90 ? -38.645 -15.934 52.727 1.00 64.50 90 ALA A O 1
ATOM 694 N N . ALA A 1 91 ? -38.972 -18.137 53.017 1.00 63.47 91 ALA A N 1
ATOM 695 C CA . ALA A 1 91 ? -40.281 -18.011 53.659 1.00 63.47 91 ALA A CA 1
ATOM 696 C C . ALA A 1 91 ? -40.192 -17.398 55.073 1.00 63.47 91 ALA A C 1
ATOM 698 O O . ALA A 1 91 ? -41.029 -16.577 55.438 1.00 63.47 91 ALA A O 1
ATOM 699 N N . GLN A 1 92 ? -39.155 -17.730 55.855 1.00 64.50 92 GLN A N 1
ATOM 700 C CA . GLN A 1 92 ? -38.921 -17.128 57.179 1.00 64.50 92 GLN A CA 1
ATOM 701 C C . GLN A 1 92 ? -38.541 -15.641 57.109 1.00 64.50 92 GLN A C 1
ATOM 703 O O . GLN A 1 92 ? -38.910 -14.881 58.001 1.00 64.50 92 GLN A O 1
ATOM 708 N N . LEU A 1 93 ? -37.836 -15.207 56.060 1.00 61.84 93 LEU A N 1
ATOM 709 C CA . LEU A 1 93 ? -37.509 -13.793 55.846 1.00 61.84 93 LEU A CA 1
ATOM 710 C C . LEU A 1 93 ? -38.725 -12.970 55.397 1.00 61.84 93 LEU A C 1
ATOM 712 O O . LEU A 1 93 ? -38.867 -11.833 55.839 1.00 61.84 93 LEU A O 1
ATOM 716 N N . ALA A 1 94 ? -39.622 -13.546 54.589 1.00 66.31 94 ALA A N 1
ATOM 717 C CA . ALA A 1 94 ? -40.880 -12.908 54.189 1.00 66.31 94 ALA A CA 1
ATOM 718 C C . ALA A 1 94 ? -41.890 -12.769 55.348 1.00 66.31 94 ALA A C 1
ATOM 720 O O . ALA A 1 94 ? -42.744 -11.888 55.316 1.00 66.31 94 ALA A O 1
ATOM 721 N N . ALA A 1 95 ? -41.777 -13.608 56.384 1.00 63.25 95 ALA A N 1
ATOM 722 C CA . ALA A 1 95 ? -42.659 -13.612 57.552 1.00 63.25 95 ALA A CA 1
ATOM 723 C C . ALA A 1 95 ? -42.198 -12.700 58.713 1.00 63.25 95 ALA A C 1
ATOM 725 O O . ALA A 1 95 ? -42.855 -12.668 59.754 1.00 63.25 95 ALA A O 1
ATOM 726 N N . ARG A 1 96 ? -41.081 -11.961 58.586 1.00 57.59 96 ARG A N 1
ATOM 727 C CA . ARG A 1 96 ? -40.640 -11.026 59.641 1.00 57.59 96 ARG A CA 1
ATOM 728 C C . ARG A 1 96 ? -41.432 -9.711 59.559 1.00 57.59 96 ARG A C 1
ATOM 730 O O . ARG A 1 96 ? -41.380 -9.054 58.520 1.00 57.59 96 ARG A O 1
ATOM 737 N N . PRO A 1 97 ? -42.113 -9.273 60.637 1.00 56.12 97 PRO A N 1
ATOM 738 C CA . PRO A 1 97 ? -42.769 -7.972 60.661 1.00 56.12 97 PRO A CA 1
ATOM 739 C C . PRO A 1 97 ? -41.726 -6.849 60.584 1.00 56.12 97 PRO A C 1
ATOM 741 O O . PRO A 1 97 ? -40.722 -6.842 61.299 1.00 56.12 97 PRO A O 1
ATOM 744 N N . SER A 1 98 ? -41.966 -5.907 59.673 1.00 58.38 98 SER A N 1
ATOM 745 C CA . SER A 1 98 ? -41.118 -4.740 59.424 1.00 58.38 98 SER A CA 1
ATOM 746 C C . SER A 1 98 ? -41.222 -3.746 60.586 1.00 58.38 98 SER A C 1
ATOM 748 O O . SER A 1 98 ? -42.066 -2.855 60.580 1.00 58.38 98 SER A O 1
ATOM 750 N N . SER A 1 99 ? -40.388 -3.909 61.614 1.00 57.94 99 SER A N 1
ATOM 751 C CA . SER A 1 99 ? -40.266 -2.944 62.717 1.00 57.94 99 SER A CA 1
ATOM 752 C C . SER A 1 99 ? -38.802 -2.590 63.001 1.00 57.94 99 SER A C 1
ATOM 754 O O . SER A 1 99 ? -38.321 -2.710 64.127 1.00 57.94 99 SER A O 1
ATOM 756 N N . ALA A 1 100 ? -38.064 -2.175 61.971 1.00 55.81 100 ALA A N 1
ATOM 757 C CA . ALA A 1 100 ? -36.729 -1.603 62.137 1.00 55.81 100 ALA A CA 1
ATOM 758 C C . ALA A 1 100 ? -36.724 -0.152 61.622 1.00 55.81 100 ALA A C 1
ATOM 760 O O . ALA A 1 100 ? -37.160 0.085 60.492 1.00 55.81 100 ALA A O 1
ATOM 761 N N . PRO A 1 101 ? -36.261 0.830 62.420 1.00 60.78 101 PRO A N 1
ATOM 762 C CA . PRO A 1 101 ? -36.240 2.226 62.003 1.00 60.78 101 PRO A CA 1
ATOM 763 C C . PRO A 1 101 ? -35.196 2.442 60.893 1.00 60.78 101 PRO A C 1
ATOM 765 O O . PRO A 1 101 ? -34.176 1.745 60.857 1.00 60.78 101 PRO A O 1
ATOM 768 N N . PRO A 1 102 ? -35.401 3.414 59.986 1.00 59.91 102 PRO A N 1
ATOM 769 C CA . PRO A 1 102 ? -34.446 3.692 58.923 1.00 59.91 102 PRO A CA 1
ATOM 770 C C . PRO A 1 102 ? -33.165 4.291 59.515 1.00 59.91 102 PRO A C 1
ATOM 772 O O . PRO A 1 102 ? -33.130 5.453 59.925 1.00 59.91 102 PRO A O 1
ATOM 775 N N . SER A 1 103 ? -32.091 3.502 59.531 1.00 55.62 103 SER A N 1
ATOM 776 C CA . SER A 1 103 ? -30.744 3.988 59.829 1.00 55.62 103 SER A CA 1
ATOM 777 C C . SER A 1 103 ? -30.306 4.973 58.743 1.00 55.62 103 SER A C 1
ATOM 779 O O . SER A 1 103 ? -29.940 4.599 57.628 1.00 55.62 103 SER A O 1
ATOM 781 N N . ARG A 1 104 ? -30.372 6.269 59.061 1.00 58.47 104 ARG A N 1
ATOM 782 C CA . ARG A 1 104 ? -29.827 7.358 58.245 1.00 58.47 104 ARG A CA 1
ATOM 783 C C . ARG A 1 104 ? -28.325 7.485 58.489 1.00 58.47 104 ARG A C 1
ATOM 785 O O . ARG A 1 104 ? -27.866 8.469 59.058 1.00 58.47 104 ARG A O 1
ATOM 792 N N . HIS A 1 105 ? -27.541 6.523 58.022 1.00 53.16 105 HIS A N 1
ATOM 793 C CA . HIS A 1 105 ? -26.108 6.728 57.824 1.00 53.16 105 HIS A CA 1
ATOM 794 C C . HIS A 1 105 ? -25.715 6.231 56.442 1.00 53.16 105 HIS A C 1
ATOM 796 O O . HIS A 1 105 ? -25.496 5.050 56.198 1.00 53.16 105 HIS A O 1
ATOM 802 N N . ARG A 1 106 ? -25.666 7.187 55.514 1.00 54.75 106 ARG A N 1
ATOM 803 C CA . ARG A 1 106 ? -25.072 7.021 54.197 1.00 54.75 106 ARG A CA 1
ATOM 804 C C . ARG A 1 106 ? -23.593 7.384 54.348 1.00 54.75 106 ARG A C 1
ATOM 806 O O . ARG A 1 106 ? -23.296 8.577 54.393 1.00 54.75 106 ARG A O 1
ATOM 813 N N . PRO A 1 107 ? -22.652 6.429 54.451 1.00 61.31 107 PRO A N 1
ATOM 814 C CA . PRO A 1 107 ? -21.271 6.773 54.178 1.00 61.31 107 PRO A CA 1
ATOM 815 C C . PRO A 1 107 ? -21.223 7.231 52.719 1.00 61.31 107 PRO A C 1
ATOM 817 O O . PRO A 1 107 ? -21.707 6.543 51.816 1.00 61.31 107 PRO A O 1
ATOM 820 N N . SER A 1 108 ? -20.719 8.446 52.512 1.00 61.69 108 SER A N 1
ATOM 821 C CA . SER A 1 108 ? -20.390 8.968 51.189 1.00 61.69 108 SER A CA 1
ATOM 822 C C . SER A 1 108 ? -19.653 7.880 50.401 1.00 61.69 108 SER A C 1
ATOM 824 O O . SER A 1 108 ? -18.738 7.267 50.967 1.00 61.69 108 SER A O 1
ATOM 826 N N . PRO A 1 109 ? -20.024 7.594 49.137 1.00 59.28 109 PRO A N 1
ATOM 827 C CA . PRO A 1 109 ? -19.225 6.717 48.308 1.00 59.28 109 PRO A CA 1
ATOM 828 C C . PRO A 1 109 ? -17.893 7.430 48.100 1.00 59.28 109 PRO A C 1
ATOM 830 O O . PRO A 1 109 ? -17.749 8.304 47.250 1.00 59.28 109 PRO A O 1
ATOM 833 N N . ARG A 1 110 ? -16.911 7.076 48.931 1.00 55.00 110 ARG A N 1
ATOM 834 C CA . ARG A 1 110 ? -15.505 7.347 48.674 1.00 55.00 110 ARG A CA 1
ATOM 835 C C . ARG A 1 110 ? -15.277 6.837 47.263 1.00 55.00 110 ARG A C 1
ATOM 837 O O . ARG A 1 110 ? -15.502 5.655 47.020 1.00 55.00 110 ARG A O 1
ATOM 844 N N . ASN A 1 111 ? -14.971 7.748 46.346 1.00 59.00 111 ASN A N 1
ATOM 845 C CA . ASN A 1 111 ? -14.819 7.486 44.923 1.00 59.00 111 ASN A CA 1
ATOM 846 C C . ASN A 1 111 ? -13.806 6.354 44.699 1.00 59.00 111 ASN A C 1
ATOM 848 O O . ASN A 1 111 ? -12.618 6.588 44.502 1.00 59.00 111 ASN A O 1
ATOM 852 N N . PHE A 1 112 ? -14.285 5.114 44.733 1.00 46.97 112 PHE A N 1
ATOM 853 C CA . PHE A 1 112 ? -13.602 3.938 44.238 1.00 46.97 112 PHE A CA 1
ATOM 854 C C . PHE A 1 112 ? -13.746 3.981 42.717 1.00 46.97 112 PHE A C 1
ATOM 856 O O . PHE A 1 112 ? -14.509 3.226 42.123 1.00 46.97 112 PHE A O 1
ATOM 863 N N . TYR A 1 113 ? -12.990 4.871 42.071 1.00 52.59 113 TYR A N 1
ATOM 864 C CA . TYR A 1 113 ? -12.559 4.640 40.694 1.00 52.59 113 TYR A CA 1
ATOM 865 C C . TYR A 1 113 ? -11.557 3.472 40.710 1.00 52.59 113 TYR A C 1
ATOM 867 O O . TYR A 1 113 ? -10.362 3.629 40.485 1.00 52.59 113 TYR A O 1
ATOM 875 N N . VAL A 1 114 ? -12.050 2.278 41.039 1.00 56.91 114 VAL A N 1
ATOM 876 C CA . VAL A 1 114 ? -11.353 1.013 40.819 1.00 56.91 114 VAL A CA 1
ATOM 877 C C . VAL A 1 114 ? -11.747 0.595 39.416 1.00 56.91 114 VAL A C 1
ATOM 879 O O . VAL A 1 114 ? -12.835 0.068 39.205 1.00 56.91 114 VAL A O 1
ATOM 882 N N . GLY A 1 115 ? -10.896 0.910 38.442 1.00 54.56 115 GLY A N 1
ATOM 883 C CA . GLY A 1 115 ? -11.070 0.418 37.075 1.00 54.56 115 GLY A CA 1
ATOM 884 C C . GLY A 1 115 ? -11.194 1.472 35.983 1.00 54.56 115 GLY A C 1
ATOM 885 O O . GLY A 1 115 ? -11.584 1.114 34.875 1.00 54.56 115 GLY A O 1
ATOM 886 N N . ALA A 1 116 ? -10.815 2.736 36.217 1.00 57.41 116 ALA A N 1
ATOM 887 C CA . ALA A 1 116 ? -10.323 3.509 35.078 1.00 57.41 116 ALA A CA 1
ATOM 888 C C . ALA A 1 116 ? -9.080 2.759 34.567 1.00 57.41 116 ALA A C 1
ATOM 890 O O . ALA A 1 116 ? -8.153 2.580 35.365 1.00 57.41 116 ALA A O 1
ATOM 891 N N . PRO A 1 117 ? -9.055 2.246 33.319 1.00 60.16 117 PRO A N 1
ATOM 892 C CA . PRO A 1 117 ? -7.852 1.614 32.805 1.00 60.16 117 PRO A CA 1
ATOM 893 C C . PRO A 1 117 ? -6.749 2.654 32.935 1.00 60.16 117 PRO A C 1
ATOM 895 O O . PRO A 1 117 ? -6.884 3.756 32.394 1.00 60.16 117 PRO A O 1
ATOM 898 N N . LEU A 1 118 ? -5.712 2.337 33.720 1.00 62.41 118 LEU A N 1
ATOM 899 C CA . LEU A 1 118 ? -4.495 3.133 33.756 1.00 62.41 118 LEU A CA 1
ATOM 900 C C . LEU A 1 118 ? -4.123 3.356 32.299 1.00 62.41 118 LEU A C 1
ATOM 902 O O . LEU A 1 118 ? -3.822 2.395 31.587 1.00 62.41 118 LEU A O 1
ATOM 906 N N . GLN A 1 119 ? -4.238 4.602 31.834 1.00 65.06 119 GLN A N 1
ATOM 907 C CA . GLN A 1 119 ? -3.763 4.915 30.502 1.00 65.06 119 GLN A CA 1
ATOM 908 C C . GLN A 1 119 ? -2.311 4.447 30.461 1.00 65.06 119 GLN A C 1
ATOM 910 O O . GLN A 1 119 ? -1.575 4.731 31.416 1.00 65.06 119 GLN A O 1
ATOM 915 N N . PRO A 1 120 ? -1.917 3.674 29.433 1.00 65.69 120 PRO A N 1
ATOM 916 C CA . PRO A 1 120 ? -0.556 3.183 29.350 1.00 65.69 120 PRO A CA 1
ATOM 917 C C . PRO A 1 120 ? 0.360 4.390 29.505 1.00 65.69 120 PRO A C 1
ATOM 919 O O . PRO A 1 120 ? 0.149 5.415 28.846 1.00 65.69 120 PRO A O 1
ATOM 922 N N . ALA A 1 121 ? 1.301 4.294 30.448 1.00 71.12 121 ALA A N 1
ATOM 923 C CA . ALA A 1 121 ? 2.236 5.369 30.729 1.00 71.12 121 ALA A CA 1
ATOM 924 C C . ALA A 1 121 ? 2.784 5.885 29.394 1.00 71.12 121 ALA A C 1
ATOM 926 O O . ALA A 1 121 ? 3.217 5.094 28.550 1.00 71.12 121 ALA A O 1
ATOM 927 N N . LYS A 1 122 ? 2.679 7.202 29.170 1.00 71.31 122 LYS A N 1
ATOM 928 C CA . LYS A 1 122 ? 3.173 7.837 27.945 1.00 71.31 122 LYS A CA 1
ATOM 929 C C . LYS A 1 122 ? 4.611 7.366 27.738 1.00 71.31 122 LYS A C 1
ATOM 931 O O . LYS A 1 122 ? 5.403 7.403 28.678 1.00 71.31 122 LYS A O 1
ATOM 936 N N . GLN A 1 123 ? 4.911 6.876 26.535 1.00 71.62 123 GLN A N 1
ATOM 937 C CA . GLN A 1 123 ? 6.247 6.390 26.194 1.00 71.62 123 GLN A CA 1
ATOM 938 C C . GLN A 1 123 ? 7.290 7.446 26.599 1.00 71.62 123 GLN A C 1
ATOM 940 O O . GLN A 1 123 ? 7.029 8.642 26.420 1.00 71.62 123 GLN A O 1
ATOM 945 N N . PRO A 1 124 ? 8.438 7.037 27.169 1.00 74.44 124 PRO A N 1
ATOM 946 C CA . PRO A 1 124 ? 9.450 7.978 27.622 1.00 74.44 124 PRO A CA 1
ATOM 947 C C . PRO A 1 124 ? 9.884 8.867 26.454 1.00 74.44 124 PRO A C 1
ATOM 949 O O . PRO A 1 124 ? 10.068 8.392 25.327 1.00 74.44 124 PRO A O 1
ATOM 952 N N . ALA A 1 125 ? 10.005 10.166 26.732 1.00 77.69 125 ALA A N 1
ATOM 953 C CA . ALA A 1 125 ? 10.365 11.165 25.736 1.00 77.69 125 ALA A CA 1
ATOM 954 C C . ALA A 1 125 ? 11.653 10.750 25.002 1.00 77.69 125 ALA A C 1
ATOM 956 O O . ALA A 1 125 ? 12.615 10.303 25.621 1.00 77.69 125 ALA A O 1
ATOM 957 N N . GLY A 1 126 ? 11.644 10.861 23.672 1.00 80.62 126 GLY A N 1
ATOM 958 C CA . GLY A 1 126 ? 12.775 10.495 22.813 1.00 80.62 126 GLY A CA 1
ATOM 959 C C . GLY A 1 126 ? 12.712 9.091 22.200 1.00 80.62 126 GLY A C 1
ATOM 960 O O . GLY A 1 126 ? 13.463 8.823 21.264 1.00 80.62 126 GLY A O 1
ATOM 961 N N . LYS A 1 127 ? 11.801 8.206 22.634 1.00 84.31 127 LYS A N 1
ATOM 962 C CA . LYS A 1 127 ? 11.572 6.932 21.930 1.00 84.31 127 LYS A CA 1
ATOM 963 C C . LYS A 1 127 ? 10.625 7.122 20.751 1.00 84.31 127 LYS A C 1
ATOM 965 O O . LYS A 1 127 ? 9.510 7.622 20.904 1.00 84.31 127 LYS A O 1
ATOM 970 N N . LEU A 1 128 ? 11.066 6.685 19.573 1.00 86.00 128 LEU A N 1
ATOM 971 C CA . LEU A 1 128 ? 10.216 6.645 18.391 1.00 86.00 128 LEU A CA 1
ATOM 972 C C . LEU A 1 128 ? 9.092 5.613 18.599 1.00 86.00 128 LEU A C 1
ATOM 974 O O . LEU A 1 128 ? 9.380 4.485 19.004 1.00 86.00 128 LEU A O 1
ATOM 978 N N . PRO A 1 129 ? 7.828 5.961 18.307 1.00 89.62 129 PRO A N 1
ATOM 979 C CA . PRO A 1 129 ? 6.742 4.991 18.256 1.00 89.62 129 PRO A CA 1
ATOM 980 C C . PRO A 1 129 ? 7.073 3.794 17.353 1.00 89.62 129 PRO A C 1
ATOM 982 O O . PRO A 1 129 ? 7.591 3.985 16.252 1.00 89.62 129 PRO A O 1
ATOM 985 N N . SER A 1 130 ? 6.723 2.578 17.790 1.00 88.75 130 SER A N 1
ATOM 986 C CA . SER A 1 130 ? 7.020 1.329 17.065 1.00 88.75 130 SER A CA 1
ATOM 987 C C . SER A 1 130 ? 6.542 1.365 15.613 1.00 88.75 130 SER A C 1
ATOM 989 O O . SER A 1 130 ? 7.304 1.046 14.708 1.00 88.75 130 SER A O 1
ATOM 991 N N . TYR A 1 131 ? 5.342 1.900 15.373 1.00 90.44 131 TYR A N 1
ATOM 992 C CA . TYR A 1 131 ? 4.765 1.992 14.030 1.00 90.44 131 TYR A CA 1
ATOM 993 C C . TYR A 1 131 ? 5.619 2.807 13.045 1.00 90.44 131 TYR A C 1
ATOM 995 O O . TYR A 1 131 ? 5.582 2.553 11.844 1.00 90.44 131 TYR A O 1
ATOM 1003 N N . LEU A 1 132 ? 6.395 3.790 13.519 1.00 94.06 132 LEU A N 1
ATOM 1004 C CA . LEU A 1 132 ? 7.290 4.567 12.656 1.00 94.06 132 LEU A CA 1
ATOM 1005 C C . LEU A 1 132 ? 8.552 3.787 12.293 1.00 94.06 132 LEU A C 1
ATOM 1007 O O . LEU A 1 132 ? 9.109 4.003 11.218 1.00 94.06 132 LEU A O 1
ATOM 1011 N N . ILE A 1 133 ? 9.005 2.898 13.176 1.00 94.06 133 ILE A N 1
ATOM 1012 C CA . ILE A 1 133 ? 10.130 1.997 12.918 1.00 94.06 133 ILE A CA 1
ATOM 1013 C C . ILE A 1 133 ? 9.696 0.971 11.872 1.00 94.06 133 ILE A C 1
ATOM 1015 O O . ILE A 1 133 ? 10.330 0.866 10.822 1.00 94.06 133 ILE A O 1
ATOM 1019 N N . ASP A 1 134 ? 8.553 0.324 12.103 1.00 93.25 134 ASP A N 1
ATOM 1020 C CA . ASP A 1 134 ? 7.972 -0.665 11.192 1.00 93.25 134 ASP A CA 1
ATOM 1021 C C . ASP A 1 134 ? 7.728 -0.056 9.805 1.00 93.25 134 ASP A C 1
ATOM 1023 O O . ASP A 1 134 ? 8.102 -0.629 8.783 1.00 93.25 134 ASP A O 1
ATOM 1027 N N . ARG A 1 135 ? 7.196 1.173 9.753 1.00 96.94 135 ARG A N 1
ATOM 1028 C CA . ARG A 1 135 ? 6.953 1.880 8.491 1.00 96.94 135 ARG A CA 1
ATOM 1029 C C . ARG A 1 135 ? 8.235 2.215 7.731 1.00 96.94 135 ARG A C 1
ATOM 1031 O O . ARG A 1 135 ? 8.240 2.170 6.503 1.00 96.94 135 ARG A O 1
ATOM 1038 N N . LYS A 1 136 ? 9.321 2.571 8.425 1.00 96.00 136 LYS A N 1
ATOM 1039 C CA . LYS A 1 136 ? 10.623 2.811 7.780 1.00 96.00 136 LYS A CA 1
ATOM 1040 C C . LYS A 1 136 ? 11.185 1.526 7.181 1.00 96.00 136 LYS A C 1
ATOM 1042 O O . LYS A 1 136 ? 11.704 1.570 6.069 1.00 96.00 136 LYS A O 1
ATOM 1047 N N . LEU A 1 137 ? 11.049 0.407 7.890 1.00 95.81 137 LEU A N 1
ATOM 1048 C CA . LEU A 1 137 ? 11.471 -0.906 7.403 1.00 95.81 137 LEU A CA 1
ATOM 1049 C C . LEU A 1 137 ? 10.666 -1.331 6.170 1.00 95.81 137 LEU A C 1
ATOM 1051 O O . LEU A 1 137 ? 11.261 -1.717 5.169 1.00 95.81 137 LEU A O 1
ATOM 1055 N N . GLU A 1 138 ? 9.342 -1.168 6.195 1.00 95.81 138 GLU A N 1
ATOM 1056 C CA . GLU A 1 138 ? 8.462 -1.450 5.051 1.00 95.81 138 GLU A CA 1
ATOM 1057 C C . GLU A 1 138 ? 8.860 -0.621 3.817 1.00 95.81 138 GLU A C 1
ATOM 1059 O O . GLU A 1 138 ? 8.982 -1.140 2.707 1.00 95.81 138 GLU A O 1
ATOM 1064 N N . LEU A 1 139 ? 9.108 0.680 4.003 1.00 93.44 139 LEU A N 1
ATOM 1065 C CA . LEU A 1 139 ? 9.535 1.559 2.913 1.00 93.44 139 LEU A CA 1
ATOM 1066 C C . LEU A 1 139 ? 10.910 1.172 2.363 1.00 93.44 139 LEU A C 1
ATOM 1068 O O . LEU A 1 139 ? 11.107 1.216 1.148 1.00 93.44 139 LEU A O 1
ATOM 1072 N N . ALA A 1 140 ? 11.841 0.780 3.234 1.00 94.62 140 ALA A N 1
ATOM 1073 C CA . ALA A 1 140 ? 13.159 0.310 2.828 1.00 94.62 140 ALA A CA 1
ATOM 1074 C C . ALA A 1 140 ? 13.065 -0.988 2.010 1.00 94.62 140 ALA A C 1
ATOM 1076 O O . ALA A 1 140 ? 13.667 -1.076 0.941 1.00 94.62 140 ALA A O 1
ATOM 1077 N N . GLN A 1 141 ? 12.256 -1.954 2.456 1.00 95.19 141 GLN A N 1
ATOM 1078 C CA . GLN A 1 141 ? 12.009 -3.206 1.732 1.00 95.19 141 GLN A CA 1
ATOM 1079 C C . GLN A 1 141 ? 11.406 -2.942 0.354 1.00 95.19 141 GLN A C 1
ATOM 1081 O O . GLN A 1 141 ? 11.940 -3.387 -0.657 1.00 95.19 141 GLN A O 1
ATOM 1086 N N . ARG A 1 142 ? 10.355 -2.123 0.290 1.00 94.19 142 ARG A N 1
ATOM 1087 C CA . ARG A 1 142 ? 9.695 -1.776 -0.971 1.00 94.19 142 ARG A CA 1
ATOM 1088 C C . ARG A 1 142 ? 10.622 -1.045 -1.944 1.00 94.19 142 ARG A C 1
ATOM 1090 O O . ARG A 1 142 ? 10.508 -1.215 -3.158 1.00 94.19 142 ARG A O 1
ATOM 1097 N N . ALA A 1 143 ? 11.526 -0.209 -1.434 1.00 92.75 143 ALA A N 1
ATOM 1098 C CA . ALA A 1 143 ? 12.539 0.448 -2.253 1.00 92.75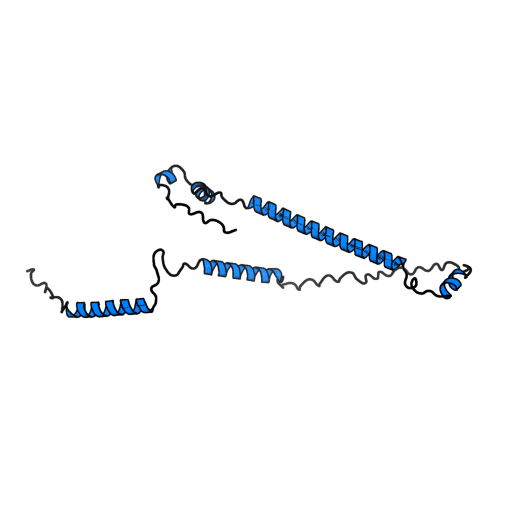 143 ALA A CA 1
ATOM 1099 C C . ALA A 1 143 ? 13.559 -0.561 -2.801 1.00 92.75 143 ALA A C 1
ATOM 1101 O O . ALA A 1 143 ? 13.898 -0.479 -3.980 1.00 92.75 143 ALA A O 1
ATOM 1102 N N . ALA A 1 144 ? 13.992 -1.528 -1.987 1.00 89.75 144 ALA A N 1
ATOM 1103 C CA . ALA A 1 144 ? 14.896 -2.595 -2.408 1.00 89.75 144 ALA A CA 1
ATOM 1104 C C . ALA A 1 144 ? 14.253 -3.512 -3.458 1.00 89.75 144 ALA A C 1
ATOM 1106 O O . ALA A 1 144 ? 14.866 -3.773 -4.486 1.00 89.75 144 ALA A O 1
ATOM 1107 N N . GLU A 1 145 ? 12.998 -3.922 -3.266 1.00 88.81 145 GLU A N 1
ATOM 1108 C CA . GLU A 1 145 ? 12.231 -4.688 -4.258 1.00 88.81 145 GLU A CA 1
ATOM 1109 C C . GLU A 1 145 ? 12.108 -3.929 -5.578 1.00 88.81 145 GLU A C 1
ATOM 1111 O O . GLU A 1 145 ? 12.327 -4.484 -6.652 1.00 88.81 145 GLU A O 1
ATOM 1116 N N . LYS A 1 146 ? 11.796 -2.629 -5.508 1.00 87.88 146 LYS A N 1
ATOM 1117 C CA . LYS A 1 146 ? 11.714 -1.782 -6.697 1.00 87.88 146 LYS A CA 1
ATOM 1118 C C . LYS A 1 146 ? 13.073 -1.633 -7.381 1.00 87.88 146 LYS A C 1
ATOM 1120 O O . LYS A 1 146 ? 13.110 -1.619 -8.604 1.00 87.88 146 LYS A O 1
ATOM 1125 N N . ALA A 1 147 ? 14.162 -1.520 -6.623 1.00 85.50 147 ALA A N 1
ATOM 1126 C CA . ALA A 1 147 ? 15.517 -1.459 -7.164 1.00 85.50 147 ALA A CA 1
ATOM 1127 C C . ALA A 1 147 ? 15.932 -2.791 -7.808 1.00 85.50 147 ALA A C 1
ATOM 1129 O O . ALA A 1 147 ? 16.482 -2.774 -8.901 1.00 85.50 147 ALA A O 1
ATOM 1130 N N . ALA A 1 148 ? 15.605 -3.929 -7.192 1.00 82.56 148 ALA A N 1
ATOM 1131 C CA . ALA A 1 148 ? 15.845 -5.259 -7.749 1.00 82.56 148 ALA A CA 1
ATOM 1132 C C . ALA A 1 148 ? 15.019 -5.504 -9.022 1.00 82.56 148 ALA A C 1
ATOM 1134 O O . ALA A 1 148 ? 15.531 -6.040 -9.994 1.00 82.56 148 ALA A O 1
ATOM 1135 N N . ALA A 1 149 ? 13.763 -5.053 -9.056 1.00 79.12 149 ALA A N 1
ATOM 1136 C CA . ALA A 1 149 ? 12.928 -5.113 -10.255 1.00 79.12 149 ALA A CA 1
ATOM 1137 C C . ALA A 1 149 ? 13.375 -4.127 -11.350 1.00 79.12 149 ALA A C 1
ATOM 1139 O O . ALA A 1 149 ? 13.097 -4.347 -12.526 1.00 79.12 149 ALA A O 1
ATOM 1140 N N . ALA A 1 150 ? 14.014 -3.018 -10.963 1.00 78.69 150 ALA A N 1
ATOM 1141 C CA . ALA A 1 150 ? 14.557 -2.019 -11.877 1.00 78.69 150 ALA A CA 1
ATOM 1142 C C . ALA A 1 150 ? 15.991 -2.324 -12.321 1.00 78.69 150 ALA A C 1
ATOM 1144 O O . ALA A 1 150 ? 16.458 -1.668 -13.253 1.00 78.69 150 ALA A O 1
ATOM 1145 N N . MET A 1 151 ? 16.686 -3.279 -11.687 1.00 69.19 151 MET A N 1
ATOM 1146 C CA . MET A 1 151 ? 17.926 -3.800 -12.245 1.00 69.19 151 MET A CA 1
ATOM 1147 C C . MET A 1 151 ? 17.583 -4.318 -13.640 1.00 69.19 151 MET A C 1
ATOM 1149 O O . MET A 1 151 ? 16.710 -5.184 -13.767 1.00 69.19 151 MET A O 1
ATOM 1153 N N . PRO A 1 152 ? 18.181 -3.738 -14.696 1.00 64.12 152 PRO A N 1
ATOM 1154 C CA . PRO A 1 152 ? 17.917 -4.212 -16.036 1.00 64.12 152 PRO A CA 1
ATOM 1155 C C . PRO A 1 152 ? 18.283 -5.699 -16.083 1.00 64.12 152 PRO A C 1
ATOM 1157 O O . PRO A 1 152 ? 19.242 -6.099 -15.412 1.00 64.12 152 PRO A O 1
ATOM 1160 N N . PRO A 1 153 ? 17.554 -6.525 -16.857 1.00 66.25 153 PRO A N 1
ATOM 1161 C CA . PRO A 1 153 ? 18.100 -7.821 -17.218 1.00 66.25 153 PRO A CA 1
ATOM 1162 C C . PRO A 1 153 ? 19.514 -7.562 -17.741 1.00 66.25 153 PRO A C 1
ATOM 1164 O O . PRO A 1 153 ? 19.719 -6.651 -18.542 1.00 66.25 153 PRO A O 1
ATOM 1167 N N . GLU A 1 154 ? 20.482 -8.329 -17.246 1.00 69.19 154 GLU A N 1
ATOM 1168 C CA . GLU A 1 154 ? 21.925 -8.197 -17.515 1.00 69.19 154 GLU A CA 1
ATOM 1169 C C . GLU A 1 154 ? 22.268 -8.220 -19.023 1.00 69.19 154 GLU A C 1
ATOM 1171 O O . GLU A 1 154 ? 23.391 -7.964 -19.446 1.00 69.19 154 GLU A O 1
ATOM 1176 N N . VAL A 1 155 ? 21.258 -8.489 -19.847 1.00 70.94 155 VAL A N 1
ATOM 1177 C CA . VAL A 1 155 ? 21.290 -8.719 -21.274 1.00 70.94 155 VAL A CA 1
ATOM 1178 C C . VAL A 1 155 ? 20.472 -7.627 -21.972 1.00 70.94 155 VAL A C 1
ATOM 1180 O O . VAL A 1 155 ? 19.258 -7.532 -21.756 1.00 70.94 155 VAL A O 1
ATOM 1183 N N . PRO A 1 156 ? 21.105 -6.800 -22.818 1.00 80.06 156 PRO A N 1
ATOM 1184 C CA . PRO A 1 156 ? 20.411 -5.806 -23.626 1.00 80.06 156 PRO A CA 1
ATOM 1185 C C . PRO A 1 156 ? 19.298 -6.413 -24.508 1.00 80.06 156 PRO A C 1
ATOM 1187 O O . PRO A 1 156 ? 19.332 -7.606 -24.826 1.00 80.06 156 PRO A O 1
ATOM 1190 N N . PRO A 1 157 ? 18.312 -5.608 -24.951 1.00 77.38 157 PRO A N 1
ATOM 1191 C CA . PRO A 1 157 ? 17.225 -6.074 -25.815 1.00 77.38 157 PRO A CA 1
ATOM 1192 C C . PRO A 1 157 ? 17.746 -6.797 -27.068 1.00 77.38 157 PRO A C 1
ATOM 1194 O O . PRO A 1 157 ? 18.685 -6.321 -27.696 1.00 77.38 157 PRO A O 1
ATOM 1197 N N . HIS A 1 158 ? 17.112 -7.913 -27.447 1.00 80.12 158 HIS A N 1
ATOM 1198 C CA . HIS A 1 158 ? 17.496 -8.798 -28.567 1.00 80.12 158 HIS A CA 1
ATOM 1199 C C . HIS A 1 158 ? 18.792 -9.607 -28.398 1.00 80.12 158 HIS A C 1
ATOM 1201 O O . HIS A 1 158 ? 19.177 -10.321 -29.321 1.00 80.12 158 HIS A O 1
ATOM 1207 N N . HIS A 1 159 ? 19.434 -9.566 -27.231 1.00 80.62 159 HIS A N 1
ATOM 1208 C CA . HIS A 1 159 ? 20.529 -10.475 -26.910 1.00 80.62 159 HIS A CA 1
ATOM 1209 C C . HIS A 1 159 ? 20.012 -11.670 -26.096 1.00 80.62 159 HIS A C 1
ATOM 1211 O O . HIS A 1 159 ? 19.096 -11.548 -25.280 1.00 80.62 159 HIS A O 1
ATOM 1217 N N . HIS A 1 160 ? 20.609 -12.838 -26.320 1.00 80.75 160 HIS A N 1
ATOM 1218 C CA . HIS A 1 160 ? 20.360 -14.051 -25.546 1.00 80.75 160 HIS A CA 1
ATOM 1219 C C . HIS A 1 160 ? 21.677 -14.504 -24.917 1.00 80.75 160 HIS A C 1
ATOM 1221 O O . HIS A 1 160 ? 22.717 -14.472 -25.575 1.00 80.75 160 HIS A O 1
ATOM 1227 N N . LEU A 1 161 ? 21.641 -14.916 -23.648 1.00 81.31 161 LEU A N 1
ATOM 1228 C CA . LEU A 1 161 ? 22.796 -15.553 -23.020 1.00 81.31 161 LEU A CA 1
ATOM 1229 C C . LEU A 1 161 ? 22.947 -16.953 -23.602 1.00 81.31 161 LEU A C 1
ATOM 1231 O O . LEU A 1 161 ? 22.011 -17.752 -23.536 1.00 81.31 161 LEU A O 1
ATOM 1235 N N . LEU A 1 162 ? 24.121 -17.244 -24.158 1.00 84.38 162 LEU A N 1
ATOM 1236 C CA . LEU A 1 162 ? 24.483 -18.615 -24.490 1.00 84.38 162 LEU A CA 1
ATOM 1237 C C . LEU A 1 162 ? 24.737 -19.395 -23.188 1.00 84.38 162 LEU A C 1
ATOM 1239 O O . LEU A 1 162 ? 25.387 -18.860 -22.280 1.00 84.38 162 LEU A O 1
ATOM 1243 N N . PRO A 1 163 ? 24.275 -20.655 -23.087 1.00 89.62 163 PRO A N 1
ATOM 1244 C CA . PRO A 1 163 ? 24.720 -21.567 -22.045 1.00 89.62 163 PRO A CA 1
ATOM 1245 C C . PRO A 1 163 ? 26.247 -21.646 -22.016 1.00 89.62 163 PRO A C 1
ATOM 1247 O O . PRO A 1 163 ? 26.914 -21.549 -23.049 1.00 89.62 163 PRO A O 1
ATOM 1250 N N . ARG A 1 164 ? 26.814 -21.842 -20.824 1.00 85.25 164 ARG A N 1
ATOM 1251 C CA . ARG A 1 164 ? 28.270 -21.834 -20.633 1.00 85.25 164 ARG A CA 1
ATOM 1252 C C . ARG A 1 164 ? 28.988 -22.861 -21.516 1.00 85.25 164 ARG A C 1
ATOM 1254 O O . ARG A 1 164 ? 30.041 -22.554 -22.062 1.00 85.25 164 ARG A O 1
ATOM 1261 N N . GLU A 1 165 ? 28.383 -24.028 -21.694 1.00 92.50 165 GLU A N 1
ATOM 1262 C CA . GLU A 1 165 ? 28.895 -25.118 -22.531 1.00 92.50 165 GLU A CA 1
ATOM 1263 C C . GLU A 1 165 ? 29.027 -24.695 -24.005 1.00 92.50 165 GLU A C 1
ATOM 1265 O O . GLU A 1 165 ? 30.062 -24.911 -24.634 1.00 92.50 165 GLU A O 1
ATOM 1270 N N . ASP A 1 166 ? 28.014 -24.008 -24.542 1.00 90.81 166 ASP A N 1
ATOM 1271 C CA . ASP A 1 166 ? 28.035 -23.502 -25.916 1.00 90.81 166 ASP A CA 1
ATOM 1272 C C . ASP A 1 166 ? 29.039 -22.351 -26.087 1.00 90.81 166 ASP A C 1
ATOM 1274 O O . ASP A 1 166 ? 29.718 -22.276 -27.113 1.00 90.81 166 ASP A O 1
ATOM 1278 N N . CYS A 1 167 ? 29.180 -21.477 -25.081 1.00 90.81 167 CYS A N 1
ATOM 1279 C CA . CYS A 1 167 ? 30.213 -20.436 -25.064 1.00 90.81 167 CYS A CA 1
ATOM 1280 C C . CYS A 1 167 ? 31.622 -21.034 -25.143 1.00 90.81 167 CYS A C 1
ATOM 1282 O O . CYS A 1 167 ? 32.455 -20.555 -25.912 1.00 90.81 167 CYS A O 1
ATOM 1284 N N . GLU A 1 168 ? 31.899 -22.071 -24.352 1.00 94.12 168 GLU A N 1
ATOM 1285 C CA . GLU A 1 168 ? 33.205 -22.733 -24.326 1.00 94.12 168 GLU A CA 1
ATOM 1286 C C . GLU A 1 168 ? 33.517 -23.406 -25.670 1.00 94.12 168 GLU A C 1
ATOM 1288 O O . GLU A 1 168 ? 34.638 -23.261 -26.163 1.00 94.12 168 GLU A O 1
ATOM 1293 N N . ARG A 1 169 ? 32.521 -24.033 -26.316 1.00 94.25 169 ARG A N 1
ATOM 1294 C CA . ARG A 1 169 ? 32.662 -24.595 -27.671 1.00 94.25 169 ARG A CA 1
ATOM 1295 C C . ARG A 1 169 ? 33.015 -23.519 -28.700 1.00 94.25 169 ARG A C 1
ATOM 1297 O O . ARG A 1 169 ? 34.038 -23.627 -29.365 1.00 94.25 169 ARG A O 1
ATOM 1304 N N . VAL A 1 170 ? 32.227 -22.445 -28.778 1.00 92.75 170 VAL A N 1
ATOM 1305 C CA . VAL A 1 170 ? 32.460 -21.356 -29.744 1.00 92.75 170 VAL A CA 1
ATOM 1306 C C . VAL A 1 170 ? 33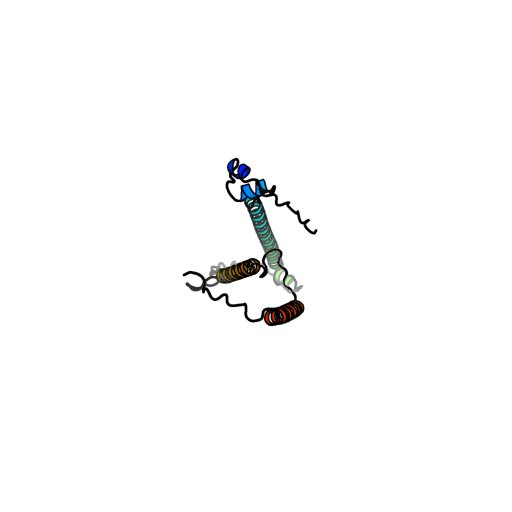.815 -20.679 -29.508 1.00 92.75 170 VAL A C 1
ATOM 1308 O O . VAL A 1 170 ? 34.524 -20.354 -30.458 1.00 92.75 170 VAL A O 1
ATOM 1311 N N . LEU A 1 171 ? 34.220 -20.486 -28.249 1.00 94.44 171 LEU A N 1
ATOM 1312 C CA . LEU A 1 171 ? 35.541 -19.939 -27.927 1.00 94.44 171 LEU A CA 1
ATOM 1313 C C . LEU A 1 171 ? 36.681 -20.880 -28.329 1.00 94.44 171 LEU A C 1
ATOM 1315 O O . LEU A 1 171 ? 37.739 -20.393 -28.731 1.00 94.44 171 LEU A O 1
ATOM 1319 N N . ALA A 1 172 ? 36.495 -22.196 -28.216 1.00 94.69 172 ALA A N 1
ATOM 1320 C CA . ALA A 1 172 ? 37.465 -23.174 -28.697 1.00 94.69 172 ALA A CA 1
ATOM 1321 C C . ALA A 1 172 ? 37.600 -23.108 -30.226 1.00 94.69 172 ALA A C 1
ATOM 1323 O O . ALA A 1 172 ? 38.722 -22.989 -30.718 1.00 94.69 172 ALA A O 1
ATOM 1324 N N . ASP A 1 173 ? 36.477 -23.060 -30.949 1.00 93.94 173 ASP A N 1
ATOM 1325 C CA . ASP A 1 173 ? 36.448 -22.943 -32.412 1.00 93.94 173 ASP A CA 1
ATOM 1326 C C . ASP A 1 173 ? 37.135 -21.649 -32.886 1.00 93.94 173 ASP A C 1
ATOM 1328 O O . ASP A 1 173 ? 37.981 -21.673 -33.778 1.00 93.94 173 ASP A O 1
ATOM 1332 N N . ILE A 1 174 ? 36.858 -20.513 -32.231 1.00 93.81 174 ILE A N 1
ATOM 1333 C CA . ILE A 1 174 ? 37.506 -19.225 -32.537 1.00 93.81 174 ILE A CA 1
ATOM 1334 C C . ILE A 1 174 ? 39.013 -19.279 -32.267 1.00 93.81 174 ILE A C 1
ATOM 1336 O O . ILE A 1 174 ? 39.797 -18.723 -33.036 1.00 93.81 174 ILE A O 1
ATOM 1340 N N . ARG A 1 175 ? 39.448 -19.914 -31.171 1.00 93.62 175 ARG A N 1
ATOM 1341 C CA . ARG A 1 175 ? 40.880 -20.055 -30.855 1.00 93.62 175 ARG A CA 1
ATOM 1342 C C . ARG A 1 175 ? 41.593 -20.930 -31.880 1.00 93.62 175 ARG A C 1
ATOM 1344 O O . ARG A 1 175 ? 42.698 -20.571 -32.278 1.00 93.62 175 ARG A O 1
ATOM 1351 N N . ALA A 1 176 ? 40.965 -22.023 -32.310 1.00 90.50 176 ALA A N 1
ATOM 1352 C CA . ALA A 1 176 ? 41.486 -22.899 -33.353 1.00 90.50 176 ALA A CA 1
ATOM 1353 C C . ALA A 1 176 ? 41.604 -22.151 -34.690 1.00 90.50 176 ALA A C 1
ATOM 1355 O O . ALA A 1 176 ? 42.699 -22.065 -35.240 1.00 90.50 176 ALA A O 1
ATOM 1356 N N . ALA A 1 177 ? 40.533 -21.485 -35.133 1.00 87.88 177 ALA A N 1
ATOM 1357 C CA . ALA A 1 177 ? 40.543 -20.676 -36.352 1.00 87.88 177 ALA A CA 1
ATOM 1358 C C . ALA A 1 177 ? 41.582 -19.542 -36.291 1.00 87.88 177 ALA A C 1
ATOM 1360 O O . ALA A 1 177 ? 42.284 -19.271 -37.261 1.00 87.88 177 ALA A O 1
ATOM 1361 N N . ARG A 1 178 ? 41.741 -18.889 -35.131 1.00 85.19 178 ARG A N 1
ATOM 1362 C CA . ARG A 1 178 ? 42.770 -17.858 -34.942 1.00 85.19 178 ARG A CA 1
ATOM 1363 C C . ARG A 1 178 ? 44.182 -18.434 -35.032 1.00 85.19 178 ARG A C 1
ATOM 1365 O O . ARG A 1 178 ? 45.056 -17.764 -35.571 1.00 85.19 178 ARG A O 1
ATOM 1372 N N . ALA A 1 179 ? 44.419 -19.633 -34.505 1.00 83.31 179 ALA A N 1
ATOM 1373 C CA . ALA A 1 179 ? 45.711 -20.300 -34.631 1.00 83.31 179 ALA A CA 1
ATOM 1374 C C . ALA A 1 179 ? 46.020 -20.637 -36.097 1.00 83.31 179 ALA A C 1
ATOM 1376 O O . ALA A 1 179 ? 47.141 -20.413 -36.539 1.00 83.31 179 ALA A O 1
ATOM 1377 N N . GLU A 1 180 ? 45.025 -21.082 -36.866 1.00 77.69 180 GLU A N 1
ATOM 1378 C CA . GLU A 1 180 ? 45.174 -21.339 -38.304 1.00 77.69 180 GLU A CA 1
ATOM 1379 C C . GLU A 1 180 ? 45.487 -20.062 -39.093 1.00 77.69 180 GLU A C 1
ATOM 1381 O O . GLU A 1 180 ? 46.406 -20.059 -39.909 1.00 77.69 180 GLU A O 1
ATOM 1386 N N . VAL A 1 181 ? 44.797 -18.953 -38.804 1.00 77.31 181 VAL A N 1
ATOM 1387 C CA . VAL A 1 181 ? 45.069 -17.654 -39.445 1.00 77.31 181 VAL A CA 1
ATOM 1388 C C . VAL A 1 181 ? 46.465 -17.135 -39.097 1.00 77.31 181 VAL A C 1
ATOM 1390 O O . VAL A 1 181 ? 47.162 -16.660 -39.980 1.00 77.31 181 VAL A O 1
ATOM 1393 N N . VAL A 1 182 ? 46.925 -17.274 -37.849 1.00 68.00 182 VAL A N 1
ATOM 1394 C CA . VAL A 1 182 ? 48.288 -16.862 -37.445 1.00 68.00 182 VAL A CA 1
ATOM 1395 C C . VAL A 1 182 ? 49.376 -17.716 -38.110 1.00 68.00 182 VAL A C 1
ATOM 1397 O O . VAL A 1 182 ? 50.492 -17.245 -38.305 1.00 68.00 182 VAL A O 1
ATOM 1400 N N . VAL A 1 183 ? 49.072 -18.966 -38.460 1.00 63.25 183 VAL A N 1
ATOM 1401 C CA . VAL A 1 183 ? 49.994 -19.836 -39.205 1.00 63.25 183 VAL A CA 1
ATOM 1402 C C . VAL A 1 183 ? 49.969 -19.521 -40.708 1.00 63.25 183 VAL A C 1
ATOM 1404 O O . VAL A 1 183 ? 51.003 -19.637 -41.364 1.00 63.25 183 VAL A O 1
ATOM 1407 N N . ALA A 1 184 ? 48.820 -19.106 -41.252 1.00 60.16 184 ALA A N 1
ATOM 1408 C CA . ALA A 1 184 ? 48.659 -18.731 -42.658 1.00 60.16 184 ALA A CA 1
ATOM 1409 C C . ALA A 1 184 ? 49.221 -17.330 -42.974 1.00 60.16 184 ALA A C 1
ATOM 1411 O O . ALA A 1 184 ? 49.907 -17.153 -43.982 1.00 60.16 184 ALA A O 1
ATOM 1412 N N . ASP A 1 185 ? 48.996 -16.361 -42.086 1.00 59.09 185 ASP A N 1
ATOM 1413 C CA . ASP A 1 185 ? 49.618 -15.040 -42.104 1.00 59.09 185 ASP A CA 1
ATOM 1414 C C . ASP A 1 185 ? 50.997 -15.136 -41.431 1.00 59.09 185 ASP A C 1
ATOM 1416 O O . ASP A 1 185 ? 51.214 -14.672 -40.308 1.00 59.09 185 ASP A O 1
ATOM 1420 N N . GLY A 1 186 ? 51.963 -15.751 -42.124 1.00 67.50 186 GLY A N 1
ATOM 1421 C CA . GLY A 1 186 ? 53.385 -15.555 -41.815 1.00 67.50 186 GLY A CA 1
ATOM 1422 C C . GLY A 1 186 ? 53.737 -14.056 -41.738 1.00 67.50 186 GLY A C 1
ATOM 1423 O O . GLY A 1 186 ? 52.914 -13.220 -42.117 1.00 67.50 186 GLY A O 1
ATOM 1424 N N . PRO A 1 187 ? 54.935 -13.671 -41.245 1.00 69.00 187 PRO A N 1
ATOM 1425 C CA . PRO A 1 187 ? 55.270 -12.267 -41.004 1.00 69.00 187 PRO A CA 1
ATOM 1426 C C . PRO A 1 187 ? 54.911 -11.423 -42.228 1.00 69.00 187 PRO A C 1
ATOM 1428 O O . PRO A 1 187 ? 55.450 -11.646 -43.314 1.00 69.00 187 PRO A O 1
ATOM 1431 N N . LEU A 1 188 ? 53.946 -10.510 -42.045 1.00 65.62 188 LEU A N 1
ATOM 1432 C CA . LEU A 1 188 ? 53.462 -9.640 -43.113 1.00 65.62 188 LEU A CA 1
ATOM 1433 C C . LEU A 1 188 ? 54.681 -8.997 -43.783 1.00 65.62 188 LEU A C 1
ATOM 1435 O O . LEU A 1 188 ? 55.557 -8.511 -43.059 1.00 65.62 188 LEU A O 1
ATOM 1439 N N . PRO A 1 189 ? 54.772 -8.996 -45.125 1.00 68.19 189 PRO A N 1
ATOM 1440 C CA . PRO A 1 189 ? 55.917 -8.420 -45.807 1.00 68.19 189 PRO A CA 1
ATOM 1441 C C . PRO A 1 189 ? 56.070 -6.964 -45.364 1.00 68.19 189 PRO A C 1
ATOM 1443 O O . PRO A 1 189 ? 55.195 -6.127 -45.603 1.00 68.19 189 PRO A O 1
ATOM 1446 N N . SER A 1 190 ? 57.170 -6.670 -44.667 1.00 64.88 190 SER A N 1
ATOM 1447 C CA . SER A 1 190 ? 57.531 -5.310 -44.301 1.00 64.88 190 SER A CA 1
ATOM 1448 C C . SER A 1 190 ? 57.873 -4.579 -45.591 1.00 64.88 190 SER A C 1
ATOM 1450 O O . SER A 1 190 ? 58.944 -4.776 -46.163 1.00 64.88 190 SER A O 1
ATOM 1452 N N . TYR A 1 191 ? 56.947 -3.759 -46.082 1.00 63.22 191 TYR A N 1
ATOM 1453 C CA . TYR A 1 191 ? 57.261 -2.791 -47.122 1.00 63.22 191 TYR A CA 1
ATOM 1454 C C . TYR A 1 191 ? 58.209 -1.755 -46.519 1.00 63.22 191 TYR A C 1
ATOM 1456 O O . TYR A 1 191 ? 57.774 -0.765 -45.927 1.00 63.22 191 TYR A O 1
ATOM 1464 N N . ASP A 1 192 ? 59.510 -2.010 -46.645 1.00 57.50 192 ASP A N 1
ATOM 1465 C CA . ASP A 1 192 ? 60.526 -1.004 -46.390 1.00 57.50 192 ASP A CA 1
ATOM 1466 C C . ASP A 1 192 ? 60.243 0.191 -47.294 1.00 57.50 192 ASP A C 1
ATOM 1468 O O . ASP A 1 192 ? 60.145 0.095 -48.519 1.00 57.50 192 ASP A O 1
ATOM 1472 N N . ARG A 1 193 ? 60.068 1.343 -46.653 1.00 59.03 193 ARG A N 1
ATOM 1473 C CA . ARG A 1 193 ? 59.692 2.623 -47.253 1.00 59.03 193 ARG A CA 1
ATOM 1474 C C . ARG A 1 193 ? 60.879 3.259 -47.995 1.00 59.03 193 ARG A C 1
ATOM 1476 O O . ARG A 1 193 ? 61.158 4.439 -47.822 1.00 59.03 193 ARG A O 1
ATOM 1483 N N . ALA A 1 194 ? 61.606 2.482 -48.791 1.00 56.03 194 ALA A N 1
ATOM 1484 C CA . ALA A 1 194 ? 62.788 2.912 -49.529 1.00 56.03 194 ALA A CA 1
ATOM 1485 C C . ALA A 1 194 ? 62.448 3.159 -51.007 1.00 56.03 194 ALA A C 1
ATOM 1487 O O . ALA A 1 194 ? 62.909 2.447 -51.890 1.00 56.03 194 ALA A O 1
ATOM 1488 N N . ALA A 1 195 ? 61.606 4.158 -51.276 1.00 53.78 195 ALA A N 1
ATOM 1489 C CA . ALA A 1 195 ? 61.419 4.708 -52.621 1.00 53.78 195 ALA A CA 1
ATOM 1490 C C . ALA A 1 195 ? 60.800 6.114 -52.542 1.00 53.78 195 ALA A C 1
ATOM 1492 O O . ALA A 1 195 ? 59.672 6.344 -52.969 1.00 53.78 195 ALA A O 1
ATOM 1493 N N . ALA A 1 196 ? 61.523 7.049 -51.933 1.00 50.91 196 ALA A N 1
ATOM 1494 C CA . ALA A 1 196 ? 61.268 8.478 -52.085 1.00 50.91 196 ALA A CA 1
ATOM 1495 C C . ALA A 1 196 ? 62.598 9.227 -51.924 1.00 50.91 196 ALA A C 1
ATOM 1497 O O . ALA A 1 196 ? 62.896 9.759 -50.856 1.00 50.91 196 ALA A O 1
ATOM 1498 N N . SER A 1 197 ? 63.414 9.198 -52.978 1.00 49.28 197 SER A N 1
ATOM 1499 C CA . SER A 1 197 ? 64.539 10.114 -53.196 1.00 49.28 197 SER A CA 1
ATOM 1500 C C . SER A 1 197 ? 64.418 10.700 -54.589 1.00 49.28 197 SER A C 1
ATOM 1502 O O . SER A 1 197 ? 64.310 9.865 -55.519 1.00 49.28 197 SER A O 1
#

Sequence (197 aa):
MPRAAVSVPASRPSTAQELIYPTHGCRDVLRRHGIKPHDHARDNRRHIKELQQQVSERKAAAEAEAAKAASKAARRRAEGAYSAVPSRVAAQLAARPSSAPPSRHRPSPRNFYVGAPLQPAKQPAGKLPSYLIDRKLELAQRAAEKAAAAMPPEVPPHHHLLPREDCERVLADIRAARAEVVVADGPLPSYDRAAAS